Protein AF-0000000074503778 (afdb_homodimer)

Radius of gyration: 26.24 Å; Cα contacts (8 Å, |Δi|>4): 320; chains: 2; bounding box: 63×118×61 Å

Foldseek 3Di:
DDPDPDDPPPPVVPPVPPPPPWDKDKDWDWDDDPQNPDIKIKIFIDIPNRTAWMDILVVLAIDGPHPVCVVVRVVQRVDVVSSVVSNCCSPVPVVVVSVVVCCVCCVVPPPDVCVVVD/DDPPPDDPPPPVVPPVPPVPVWDKDKDWDWDDDPQNPDIKIKIFIDIPNRTAWMDILVVLAIDGPHPVCVVVRVVQRVDVVSSVVSNCCSPVPVVVVSVVVCCVCCVVPPPDVCVVVD

Secondary structure (DSSP, 8-state):
-----------TT----------EEEEEEEEEETTTTEEEEEEEEEETTEEEEEEETTTTEEEESSGGGHHHHHHHHT-HHHHHHHHHHIIIIIIHHHHHHHHHHHHHS-SGGGGGG-/-----------TT----------EEEEEEEEEETTTTEEEEEEEEEETTEEEEEEETTTTEEEESSGGGHHHHHHHHT-HHHHHHHHHHIIIIIIHHHHHHHHHHHHHS-GGGGGGG-

Solvent-accessible surface area (backbone atoms only — not comparable to full-atom values): 13375 Å² total; per-residue (Å²): 136,81,80,77,78,76,76,78,74,71,67,72,76,66,52,74,74,69,78,65,79,82,43,42,35,40,36,43,34,29,41,24,34,63,66,74,77,42,70,43,28,36,38,39,37,26,50,72,90,34,65,20,30,34,36,36,54,90,74,63,50,54,44,65,65,34,80,85,17,38,66,56,30,54,52,49,65,67,33,65,70,56,43,52,53,58,58,42,34,42,49,73,50,37,50,44,50,50,51,55,50,50,52,54,44,51,73,65,40,70,78,60,85,58,53,78,75,103,136,80,80,78,78,78,76,76,75,69,67,72,77,65,50,76,74,70,79,61,83,80,43,40,34,40,35,43,33,29,40,24,34,62,66,72,78,42,71,43,27,35,39,39,37,26,49,72,91,35,65,20,31,34,35,35,53,90,74,62,51,54,42,65,66,34,79,86,16,37,67,57,30,54,52,49,66,68,32,64,69,56,43,52,53,58,56,41,34,42,49,74,49,37,50,44,50,51,52,55,50,49,52,53,45,54,74,66,41,70,79,61,84,59,51,78,74,101

Organism: Anas platyrhynchos platyrhynchos (NCBI:txid8840)

InterPro domains:
  IPR000353 MHC class II, beta chain, N-terminal [PF00969] (29-101)
  IPR000353 MHC class II, beta chain, N-terminal [SM00921] (28-102)
  IPR011162 MHC classes I/II-like antigen recognition protein [SSF54452] (18-108)
  IPR014745 MHC class II, alpha/beta chain, N-terminal [G3DSA:3.10.320.10] (2-106)
  IPR050160 Major Histocompatibility Complex/Immunoglobulin [PTHR19944] (28-102)

pLDDT: mean 79.61, std 24.43, range [30.02, 98.81]

Sequence (236 aa):
AQPHSAKGERDPLTCPARTGFFQEMAVDECQYLNGTEQVRYLERRIYNRQQDVHFDSDVGHYVVDTDLGKPDADYWNSQPEIMEDMRARVDTFCRYNYKVYEDFILTRRGAWTRARDWAQPHSAKGERDPLTCPARTGFFQEMAVDECQYLNGTEQVRYLERRIYNRQQDVHFDSDVGHYVVDTDLGKPDADYWNSQPEIMEDMRARVDTFCRYNYKVYEDFILTRRGAWTRARDW

Nearest PDB structures (foldseek):
  7rdv-assembly1_B  TM=9.261E-01  e=9.213E-11  Mus musculus
  1muj-assembly1_B  TM=9.195E-01  e=6.336E-11  Mus musculus
  7sg2-assembly1_B  TM=9.262E-01  e=2.207E-10  Homo sapiens
  7sg1-assembly1_B  TM=9.241E-01  e=2.500E-10  Homo sapiens
  7sg1-assembly2_G  TM=9.216E-01  e=2.832E-10  Homo sapiens

Structure (mmCIF, N/CA/C/O backbone):
data_AF-0000000074503778-model_v1
#
loop_
_entity.id
_entity.type
_entity.pdbx_description
1 polymer 'MHC class II beta chain N-terminal domain-containing protein'
#
loop_
_atom_site.group_PDB
_atom_site.id
_atom_site.type_symbol
_atom_site.label_atom_id
_atom_site.label_alt_id
_atom_site.label_comp_id
_atom_site.label_asym_id
_atom_site.label_entity_id
_atom_site.label_seq_id
_atom_site.pdbx_PDB_ins_code
_atom_site.Cartn_x
_atom_site.Cartn_y
_atom_site.Cartn_z
_atom_site.occupancy
_atom_site.B_iso_or_equiv
_atom_site.auth_seq_id
_atom_site.auth_comp_id
_atom_site.auth_asym_id
_atom_site.auth_atom_id
_atom_site.pdbx_PDB_model_num
ATOM 1 N N . ALA A 1 1 ? 37.25 49.844 39.562 1 34.28 1 ALA A N 1
ATOM 2 C CA . ALA A 1 1 ? 36.281 48.75 39.688 1 34.28 1 ALA A CA 1
ATOM 3 C C . ALA A 1 1 ? 35.781 48.312 38.344 1 34.28 1 ALA A C 1
ATOM 5 O O . ALA A 1 1 ? 35.062 49.062 37.656 1 34.28 1 ALA A O 1
ATOM 6 N N . GLN A 1 2 ? 36.594 47.625 37.594 1 34.72 2 GLN A N 1
ATOM 7 C CA . GLN A 1 2 ? 36.5 47.188 36.188 1 34.72 2 GLN A CA 1
ATOM 8 C C . GLN A 1 2 ? 35.312 46.25 36 1 34.72 2 GLN A C 1
ATOM 10 O O . GLN A 1 2 ? 35.094 45.344 36.812 1 34.72 2 GLN A O 1
ATOM 15 N N . PRO A 1 3 ? 34.219 46.688 35.281 1 36.12 3 PRO A N 1
ATOM 16 C CA . PRO A 1 3 ? 32.969 45.938 35.094 1 36.12 3 PRO A CA 1
ATOM 17 C C . PRO A 1 3 ? 33.188 44.594 34.406 1 36.12 3 PRO A C 1
ATOM 19 O O . PRO A 1 3 ? 34.094 44.438 33.594 1 36.12 3 PRO A O 1
ATOM 22 N N . HIS A 1 4 ? 33.156 43.438 35.094 1 37.12 4 HIS A N 1
ATOM 23 C CA . HIS A 1 4 ? 33.188 42.062 34.594 1 37.12 4 HIS A CA 1
ATOM 24 C C . HIS A 1 4 ? 32.188 41.875 33.469 1 37.12 4 HIS A C 1
ATOM 26 O O . HIS A 1 4 ? 31.047 42.344 33.562 1 37.12 4 HIS A O 1
ATOM 32 N N . SER A 1 5 ? 32.75 41.875 32.219 1 35.03 5 SER A N 1
ATOM 33 C CA . SER A 1 5 ? 32.031 41.562 30.969 1 35.03 5 SER A CA 1
ATOM 34 C C . SER A 1 5 ? 31.031 40.438 31.172 1 35.03 5 SER A C 1
ATOM 36 O O . SER A 1 5 ? 31.281 39.531 31.953 1 35.03 5 SER A O 1
ATOM 38 N N . ALA A 1 6 ? 29.797 40.781 30.797 1 38.69 6 ALA A N 1
ATOM 39 C CA . ALA A 1 6 ? 28.547 40.031 30.688 1 38.69 6 ALA A CA 1
ATOM 40 C C . ALA A 1 6 ? 28.797 38.625 30.078 1 38.69 6 ALA A C 1
ATOM 42 O O . ALA A 1 6 ? 29.641 38.469 29.203 1 38.69 6 ALA A O 1
ATOM 43 N N . LYS A 1 7 ? 28.656 37.656 30.875 1 38 7 LYS A N 1
ATOM 44 C CA . LYS A 1 7 ? 28.547 36.219 30.531 1 38 7 LYS A CA 1
ATOM 45 C C . LYS A 1 7 ? 27.719 36.031 29.25 1 38 7 LYS A C 1
ATOM 47 O O . LYS A 1 7 ? 26.688 36.688 29.078 1 38 7 LYS A O 1
ATOM 52 N N . GLY A 1 8 ? 28.422 35.844 28.094 1 30.02 8 GLY A N 1
ATOM 53 C CA . GLY A 1 8 ? 27.828 35.438 26.828 1 30.02 8 GLY A CA 1
ATOM 54 C C . GLY A 1 8 ? 26.703 34.438 26.969 1 30.02 8 GLY A C 1
ATOM 55 O O . GLY A 1 8 ? 26.875 33.406 27.594 1 30.02 8 GLY A O 1
ATOM 56 N N . GLU A 1 9 ? 25.422 34.875 27.109 1 34.34 9 GLU A N 1
ATOM 57 C CA . GLU A 1 9 ? 24.219 34.062 27.031 1 34.34 9 GLU A CA 1
ATOM 58 C C . GLU A 1 9 ? 24.297 33.062 25.875 1 34.34 9 GLU A C 1
ATOM 60 O O . GLU A 1 9 ? 24.422 33.469 24.719 1 34.34 9 GLU A O 1
ATOM 65 N N . ARG A 1 10 ? 25.078 32.031 26.047 1 33.53 10 ARG A N 1
ATOM 66 C CA . ARG A 1 10 ? 24.922 30.953 25.062 1 33.53 10 ARG A CA 1
ATOM 67 C C . ARG A 1 10 ? 23.469 30.734 24.703 1 33.53 10 ARG A C 1
ATOM 69 O O . ARG A 1 10 ? 22.594 30.703 25.594 1 33.53 10 ARG A O 1
ATOM 76 N N . ASP A 1 11 ? 23.047 31.406 23.609 1 34.25 11 ASP A N 1
ATOM 77 C CA . ASP A 1 11 ? 21.734 31.094 23.062 1 34.25 11 ASP A CA 1
ATOM 78 C C . ASP A 1 11 ? 21.453 29.594 23.094 1 34.25 11 ASP A C 1
ATOM 80 O O . ASP A 1 11 ? 22.234 28.797 22.562 1 34.25 11 ASP A O 1
ATOM 84 N N . PRO A 1 12 ? 20.922 29.078 24.141 1 36.19 12 PRO A N 1
ATOM 85 C CA . PRO A 1 12 ? 20.594 27.656 24.266 1 36.19 12 PRO A CA 1
ATOM 86 C C . PRO A 1 12 ? 19.953 27.078 23.016 1 36.19 12 PRO A C 1
ATOM 88 O O . PRO A 1 12 ? 19.547 25.906 23 1 36.19 12 PRO A O 1
ATOM 91 N N . LEU A 1 13 ? 19.438 28 22.188 1 35.88 13 LEU A N 1
ATOM 92 C CA . LEU A 1 13 ? 18.656 27.391 21.141 1 35.88 13 LEU A CA 1
ATOM 93 C C . LEU A 1 13 ? 19.531 26.547 20.219 1 35.88 13 LEU A C 1
ATOM 95 O O . LEU A 1 13 ? 19.062 26.016 19.219 1 35.88 13 LEU A O 1
ATOM 99 N N . THR A 1 14 ? 20.797 26.828 20.188 1 35.72 14 THR A N 1
ATOM 100 C CA . THR A 1 14 ? 21.531 25.953 19.266 1 35.72 14 THR A CA 1
ATOM 101 C C . THR A 1 14 ? 21.469 24.5 19.734 1 35.72 14 THR A C 1
ATOM 103 O O . THR A 1 14 ? 22.25 24.094 20.609 1 35.72 14 THR A O 1
ATOM 106 N N . CYS A 1 15 ? 20.391 24.016 20.25 1 36.78 15 CYS A N 1
ATOM 107 C CA . CYS A 1 15 ? 20.531 22.578 20.484 1 36.78 15 CYS A CA 1
ATOM 108 C C . CYS A 1 15 ? 21.438 21.953 19.438 1 36.78 15 CYS A C 1
ATOM 110 O O . CYS A 1 15 ? 21.469 22.375 18.281 1 36.78 15 CYS A O 1
ATOM 112 N N . PRO A 1 16 ? 22.594 21.453 19.797 1 38.78 16 PRO A N 1
ATOM 113 C CA . PRO A 1 16 ? 23.281 20.719 18.734 1 38.78 16 PRO A CA 1
ATOM 114 C C . PRO A 1 16 ? 22.312 20.094 17.734 1 38.78 16 PRO A C 1
ATOM 116 O O . PRO A 1 16 ? 21.266 19.594 18.125 1 38.78 16 PRO A O 1
ATOM 119 N N . ALA A 1 17 ? 22.062 20.672 16.531 1 41.97 17 ALA A N 1
ATOM 120 C CA . ALA A 1 17 ? 21.312 19.984 15.469 1 41.97 17 ALA A CA 1
ATOM 121 C C . ALA A 1 17 ? 21.453 18.484 15.586 1 41.97 17 ALA A C 1
ATOM 123 O O . ALA A 1 17 ? 22.578 17.953 15.547 1 41.97 17 ALA A O 1
ATOM 124 N N . ARG A 1 18 ? 21.031 17.844 16.672 1 37.38 18 ARG A N 1
ATOM 125 C CA . ARG A 1 18 ? 21.094 16.391 16.594 1 37.38 18 ARG A CA 1
ATOM 126 C C . ARG A 1 18 ? 21.062 15.914 15.148 1 37.38 18 ARG A C 1
ATOM 128 O O . ARG A 1 18 ? 20.188 16.297 14.375 1 37.38 18 ARG A O 1
ATOM 135 N N . THR A 1 19 ? 22.047 15.852 14.438 1 47.03 19 THR A N 1
ATOM 136 C CA . THR A 1 19 ? 22.219 15.25 13.117 1 47.03 19 THR A CA 1
ATOM 137 C C . THR A 1 19 ? 21.266 14.062 12.945 1 47.03 19 THR A C 1
ATOM 139 O O . THR A 1 19 ? 21.594 13.117 12.211 1 47.03 19 THR A O 1
ATOM 142 N N . GLY A 1 20 ? 20.516 13.781 13.938 1 52.22 20 GLY A N 1
ATOM 143 C CA . GLY A 1 20 ? 19.703 12.57 13.883 1 52.22 20 GLY A CA 1
ATOM 144 C C . GLY A 1 20 ? 18.891 12.453 12.609 1 52.22 20 GLY A C 1
ATOM 145 O O . GLY A 1 20 ? 18.359 13.445 12.117 1 52.22 20 GLY A O 1
ATOM 146 N N . PHE A 1 21 ? 19.297 11.695 11.641 1 64.81 21 PHE A N 1
ATOM 147 C CA . PHE A 1 21 ? 18.719 11.453 10.328 1 64.81 21 PHE A CA 1
ATOM 148 C C . PHE A 1 21 ? 17.203 11.344 10.414 1 64.81 21 PHE A C 1
ATOM 150 O O . PHE A 1 21 ? 16.688 10.367 10.961 1 64.81 21 PHE A O 1
ATOM 157 N N . PHE A 1 22 ? 16.531 12.461 10.594 1 75.06 22 PHE A N 1
ATOM 158 C CA . PHE A 1 22 ? 15.078 12.5 10.547 1 75.06 22 PHE A CA 1
ATOM 159 C C . PHE A 1 22 ? 14.555 11.789 9.297 1 75.06 22 PHE A C 1
ATOM 161 O O . PHE A 1 22 ? 15.016 12.055 8.188 1 75.06 22 PHE A O 1
ATOM 168 N N . GLN A 1 23 ? 13.852 10.688 9.609 1 88.81 23 GLN A N 1
ATOM 169 C CA . GLN A 1 23 ? 13.273 9.938 8.5 1 88.81 23 GLN A CA 1
ATOM 170 C C . GLN A 1 23 ? 11.75 9.992 8.531 1 88.81 23 GLN A C 1
ATOM 172 O O . GLN A 1 23 ? 11.141 9.812 9.586 1 88.81 23 GLN A O 1
ATOM 177 N N . GLU A 1 24 ? 11.156 10.602 7.527 1 92 24 GLU A N 1
ATOM 178 C CA . GLU A 1 24 ? 9.711 10.531 7.332 1 92 24 GLU A CA 1
ATOM 179 C C . GLU A 1 24 ? 9.344 9.445 6.324 1 92 24 GLU A C 1
ATOM 181 O O . GLU A 1 24 ? 9.945 9.352 5.254 1 92 24 GLU A O 1
ATOM 186 N N . MET A 1 25 ? 8.438 8.609 6.742 1 94.75 25 MET A N 1
ATOM 187 C CA . MET A 1 25 ? 7.961 7.562 5.844 1 94.75 25 MET A CA 1
ATOM 188 C C . MET A 1 25 ? 6.441 7.598 5.73 1 94.75 25 MET A C 1
ATOM 190 O O . MET A 1 25 ? 5.746 7.766 6.734 1 94.75 25 MET A O 1
ATOM 194 N N . ALA A 1 26 ? 6 7.66 4.543 1 96.25 26 ALA A N 1
ATOM 195 C CA . ALA A 1 26 ? 4.586 7.441 4.262 1 96.25 26 ALA A CA 1
ATOM 196 C C . ALA A 1 26 ? 4.359 6.078 3.615 1 96.25 26 ALA A C 1
ATOM 198 O O . ALA A 1 26 ? 5.145 5.652 2.764 1 96.25 26 ALA A O 1
ATOM 199 N N . VAL A 1 27 ? 3.344 5.383 4.047 1 97.94 27 VAL A N 1
ATOM 200 C CA . VAL A 1 27 ? 3.021 4.066 3.51 1 97.94 27 VAL A CA 1
ATOM 201 C C . VAL A 1 27 ? 1.58 4.055 3.006 1 97.94 27 VAL A C 1
ATOM 203 O O . VAL A 1 27 ? 0.65 4.363 3.754 1 97.94 27 VAL A O 1
ATOM 206 N N . ASP A 1 28 ? 1.36 3.818 1.737 1 98.56 28 ASP A N 1
ATOM 207 C CA . ASP A 1 28 ? 0.042 3.531 1.179 1 98.56 28 ASP A CA 1
ATOM 208 C C . ASP A 1 28 ? -0.163 2.029 0.999 1 98.56 28 ASP A C 1
ATOM 210 O O . ASP A 1 28 ? 0.659 1.355 0.374 1 98.56 28 ASP A O 1
ATOM 214 N N . GLU A 1 29 ? -1.248 1.567 1.478 1 98.69 29 GLU A N 1
ATOM 215 C CA . GLU A 1 29 ? -1.493 0.128 1.488 1 98.69 29 GLU A CA 1
ATOM 216 C C . GLU A 1 29 ? -2.908 -0.193 1.017 1 98.69 29 GLU A C 1
ATOM 218 O O . GLU A 1 29 ? -3.873 0.436 1.457 1 98.69 29 GLU A O 1
ATOM 223 N N . CYS A 1 30 ? -3.031 -1.017 0.076 1 98.81 30 CYS A N 1
ATOM 224 C CA . CYS A 1 30 ? -4.293 -1.59 -0.378 1 98.81 30 CYS A CA 1
ATOM 225 C C . CYS A 1 30 ? -4.422 -3.043 0.065 1 98.81 30 CYS A C 1
ATOM 227 O O . CYS A 1 30 ? -3.529 -3.854 -0.187 1 98.81 30 CYS A O 1
ATOM 229 N N . GLN A 1 31 ? -5.473 -3.402 0.759 1 98.31 31 GLN A N 1
ATOM 230 C CA . GLN A 1 31 ? -5.797 -4.773 1.145 1 98.31 31 GLN A CA 1
ATOM 231 C C . GLN A 1 31 ? -6.977 -5.309 0.338 1 98.31 31 GLN A C 1
ATOM 233 O O . GLN A 1 31 ? -8.039 -4.684 0.292 1 98.31 31 GLN A O 1
ATOM 238 N N . TYR A 1 32 ? -6.766 -6.438 -0.297 1 97.31 32 TYR A N 1
ATOM 239 C CA . TYR A 1 32 ? -7.789 -7.094 -1.101 1 97.31 32 TYR A CA 1
ATOM 240 C C . TYR A 1 32 ? -8.156 -8.453 -0.516 1 97.31 32 TYR A C 1
ATOM 242 O O . TYR A 1 32 ? -7.32 -9.359 -0.467 1 97.31 32 TYR A O 1
ATOM 250 N N . LEU A 1 33 ? -9.359 -8.609 -0.139 1 95.56 33 LEU A N 1
ATOM 251 C CA . LEU A 1 33 ? -9.836 -9.883 0.406 1 95.56 33 LEU A CA 1
ATOM 252 C C . LEU A 1 33 ? -10.695 -10.617 -0.61 1 95.56 33 LEU A C 1
ATOM 254 O O . LEU A 1 33 ? -11.688 -10.07 -1.102 1 95.56 33 LEU A O 1
ATOM 258 N N . ASN A 1 34 ? -10.258 -11.938 -0.905 1 92.31 34 ASN A N 1
ATOM 259 C CA . ASN A 1 34 ? -10.984 -12.758 -1.867 1 92.31 34 ASN A CA 1
ATOM 260 C C . ASN A 1 34 ? -11.289 -11.992 -3.148 1 92.31 34 ASN A C 1
ATOM 262 O O . ASN A 1 34 ? -12.445 -11.883 -3.553 1 92.31 34 ASN A O 1
ATOM 266 N N . GLY A 1 35 ? -10.18 -11.555 -3.756 1 90.38 35 GLY A N 1
ATOM 267 C CA . GLY A 1 35 ? -10.336 -10.664 -4.895 1 90.38 35 GLY A CA 1
ATOM 268 C C . GLY A 1 35 ? -10.656 -9.242 -4.496 1 90.38 35 GLY A C 1
ATOM 269 O O . GLY A 1 35 ? -9.883 -8.594 -3.787 1 90.38 35 GLY A O 1
ATOM 270 N N . THR A 1 36 ? -11.82 -8.742 -4.887 1 94 36 THR A N 1
ATOM 271 C CA . THR A 1 36 ? -12.219 -7.387 -4.516 1 94 36 THR A CA 1
ATOM 272 C C . THR A 1 36 ? -13.523 -7.406 -3.721 1 94 36 THR A C 1
ATOM 274 O O . THR A 1 36 ? -14.258 -6.418 -3.699 1 94 36 THR A O 1
ATOM 277 N N . GLU A 1 37 ? -13.852 -8.594 -3.15 1 94.75 37 GLU A N 1
ATOM 278 C CA . GLU A 1 37 ? -15.031 -8.648 -2.297 1 94.75 37 GLU A CA 1
ATOM 279 C C . GLU A 1 37 ? -14.961 -7.617 -1.178 1 94.75 37 GLU A C 1
ATOM 281 O O . GLU A 1 37 ? -15.961 -6.969 -0.859 1 94.75 37 GLU A O 1
ATOM 286 N N . GLN A 1 38 ? -13.844 -7.535 -0.573 1 96.69 38 GLN A N 1
ATOM 287 C CA . GLN A 1 38 ? -13.547 -6.473 0.384 1 96.69 38 GLN A CA 1
ATOM 288 C C . GLN A 1 38 ? -12.211 -5.805 0.064 1 96.69 38 GLN A C 1
ATOM 290 O O . GLN A 1 38 ? -11.195 -6.48 -0.107 1 96.69 38 GLN A O 1
ATOM 295 N N . VAL A 1 39 ? -12.297 -4.52 -0.057 1 98.12 39 VAL A N 1
ATOM 296 C CA . VAL A 1 39 ? -11.094 -3.74 -0.338 1 98.12 39 VAL A CA 1
ATOM 297 C C . VAL A 1 39 ? -10.922 -2.646 0.714 1 98.12 39 VAL A C 1
ATOM 299 O O . VAL A 1 39 ? -11.898 -1.993 1.099 1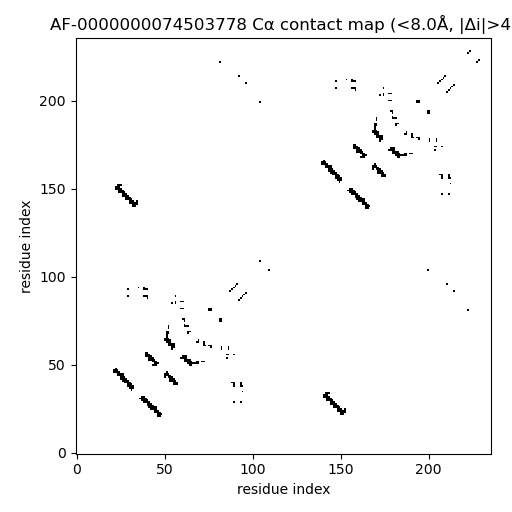 98.12 39 VAL A O 1
ATOM 302 N N . ARG A 1 40 ? -9.727 -2.492 1.212 1 98.69 40 ARG A N 1
ATOM 303 C CA . ARG A 1 40 ? -9.406 -1.482 2.215 1 98.69 40 ARG A CA 1
ATOM 304 C C . ARG A 1 40 ? -8.156 -0.698 1.819 1 98.69 40 ARG A C 1
ATOM 306 O O . ARG A 1 40 ? -7.191 -1.272 1.311 1 98.69 40 ARG A O 1
ATOM 313 N N . TYR A 1 41 ? -8.25 0.567 2.018 1 98.75 41 TYR A N 1
ATOM 314 C CA . TYR A 1 41 ? -7.102 1.446 1.812 1 98.75 41 TYR A CA 1
ATOM 315 C C . TYR A 1 41 ? -6.605 2.016 3.135 1 98.75 41 TYR A C 1
ATOM 317 O O . TYR A 1 41 ? -7.402 2.477 3.957 1 98.75 41 TYR A O 1
ATOM 325 N N . LEU A 1 42 ? -5.285 1.991 3.346 1 98.62 42 LEU A N 1
ATOM 326 C CA . LEU A 1 42 ? -4.633 2.578 4.512 1 98.62 42 LEU A CA 1
ATOM 327 C C . LEU A 1 42 ? -3.496 3.502 4.09 1 98.62 42 LEU A C 1
ATOM 329 O O . LEU A 1 42 ? -2.742 3.186 3.166 1 98.62 42 LEU A O 1
ATOM 333 N N . GLU A 1 43 ? -3.418 4.598 4.707 1 97.94 43 GLU A N 1
ATOM 334 C CA . GLU A 1 43 ? -2.246 5.465 4.629 1 97.94 43 GLU A CA 1
ATOM 335 C C . GLU A 1 43 ? -1.631 5.691 6.004 1 97.94 43 GLU A C 1
ATOM 337 O O . GLU A 1 43 ? -2.318 6.117 6.934 1 97.94 43 GLU A O 1
ATOM 342 N N . ARG A 1 44 ? -0.378 5.406 6.164 1 97.75 44 ARG A N 1
ATOM 343 C CA . ARG A 1 44 ? 0.32 5.535 7.438 1 97.75 44 ARG A CA 1
ATOM 344 C C . ARG A 1 44 ? 1.442 6.562 7.348 1 97.75 44 ARG A C 1
ATOM 346 O O . ARG A 1 44 ? 2.172 6.605 6.355 1 97.75 44 ARG A O 1
ATOM 353 N N . ARG A 1 45 ? 1.52 7.344 8.328 1 96.12 45 ARG A N 1
ATOM 354 C CA . ARG A 1 45 ? 2.619 8.297 8.469 1 96.12 45 ARG A CA 1
ATOM 355 C C . ARG A 1 45 ? 3.525 7.91 9.633 1 96.12 45 ARG A C 1
ATOM 357 O O . ARG A 1 45 ? 3.061 7.762 10.766 1 96.12 45 ARG A O 1
ATOM 364 N N . ILE A 1 46 ? 4.801 7.805 9.305 1 94.94 46 ILE A N 1
ATOM 365 C CA . ILE A 1 46 ? 5.801 7.336 10.258 1 94.94 46 ILE A CA 1
ATOM 366 C C . ILE A 1 46 ? 6.934 8.359 10.359 1 94.94 46 ILE A C 1
ATOM 368 O O . ILE A 1 46 ? 7.465 8.805 9.336 1 94.94 46 ILE A O 1
ATOM 372 N N . TYR A 1 47 ? 7.191 8.758 11.539 1 90.38 47 TYR A N 1
ATOM 373 C CA . TYR A 1 47 ? 8.281 9.672 11.844 1 90.38 47 TYR A CA 1
ATOM 374 C C . TYR A 1 47 ? 9.258 9.055 12.828 1 90.38 47 TYR A C 1
ATOM 376 O O . TYR A 1 47 ? 8.867 8.664 13.938 1 90.38 47 TYR A O 1
ATOM 384 N N . ASN A 1 48 ? 10.484 9.07 12.367 1 89.06 48 ASN A N 1
ATOM 385 C CA . ASN A 1 48 ? 11.539 8.461 13.172 1 89.06 48 ASN A CA 1
ATOM 386 C C . ASN A 1 48 ? 11.102 7.098 13.711 1 89.06 48 ASN A C 1
ATOM 388 O O . ASN A 1 48 ? 11.18 6.848 14.922 1 89.06 48 ASN A O 1
ATOM 392 N N . ARG A 1 49 ? 10.531 6.262 12.906 1 89.25 49 ARG A N 1
ATOM 393 C CA . ARG A 1 49 ? 10.203 4.852 13.094 1 89.25 49 ARG A CA 1
ATOM 394 C C . ARG A 1 49 ? 8.945 4.691 13.93 1 89.25 49 ARG A C 1
ATOM 396 O O . ARG A 1 49 ? 8.664 3.604 14.438 1 89.25 49 ARG A O 1
ATOM 403 N N . GLN A 1 50 ? 8.273 5.77 14.133 1 93.88 50 GLN A N 1
ATOM 404 C CA . GLN A 1 50 ? 7.023 5.715 14.875 1 93.88 50 GLN A CA 1
ATOM 405 C C . GLN A 1 50 ? 5.852 6.172 14.016 1 93.88 50 GLN A C 1
ATOM 407 O O . GLN A 1 50 ? 5.871 7.277 13.469 1 93.88 50 GLN A O 1
ATOM 412 N N . GLN A 1 51 ? 4.938 5.27 13.938 1 96.62 51 GLN A N 1
ATOM 413 C CA . GLN A 1 51 ? 3.699 5.703 13.297 1 96.62 51 GLN A CA 1
ATOM 414 C C . GLN A 1 51 ? 2.932 6.68 14.18 1 96.62 51 GLN A C 1
ATOM 416 O O . GLN A 1 51 ? 2.604 6.363 15.328 1 96.62 51 GLN A O 1
ATOM 421 N N . ASP A 1 52 ? 2.607 7.828 13.68 1 95.81 52 ASP A N 1
ATOM 422 C CA . ASP A 1 52 ? 1.992 8.828 14.539 1 95.81 52 ASP A CA 1
ATOM 423 C C . ASP A 1 52 ? 0.544 9.094 14.125 1 95.81 52 ASP A C 1
ATOM 425 O O . ASP A 1 52 ? -0.26 9.562 14.938 1 95.81 52 ASP A O 1
ATOM 429 N N . VAL A 1 53 ? 0.159 8.875 12.867 1 97.19 53 VAL A N 1
ATOM 430 C CA . VAL A 1 53 ? -1.189 9.078 12.352 1 97.19 53 VAL A CA 1
ATOM 431 C C . VAL A 1 53 ? -1.447 8.133 11.18 1 97.19 53 VAL A C 1
ATOM 433 O O . VAL A 1 53 ? -0.515 7.738 10.477 1 97.19 53 VAL A O 1
ATOM 436 N N . HIS A 1 54 ? -2.697 7.699 11.047 1 98.62 54 HIS A N 1
ATOM 437 C CA . HIS A 1 54 ? -3.021 6.918 9.859 1 98.62 54 HIS A CA 1
ATOM 438 C C . HIS A 1 54 ? -4.449 7.188 9.398 1 98.62 54 HIS A C 1
ATOM 440 O O . HIS A 1 54 ? -5.262 7.73 10.148 1 98.62 54 HIS A O 1
ATOM 446 N N . PHE A 1 55 ? -4.68 6.988 8.172 1 98.5 55 PHE A N 1
ATOM 447 C CA . PHE A 1 55 ? -6.012 6.973 7.574 1 98.5 55 PHE A CA 1
ATOM 448 C C . PHE A 1 55 ? -6.441 5.547 7.254 1 98.5 55 PHE A C 1
ATOM 450 O O . PHE A 1 55 ? -5.641 4.742 6.777 1 98.5 55 PHE A O 1
ATOM 457 N N . ASP A 1 56 ? -7.684 5.246 7.484 1 98.56 56 ASP A N 1
ATOM 458 C CA . ASP A 1 56 ? -8.328 3.969 7.215 1 98.56 56 ASP A CA 1
ATOM 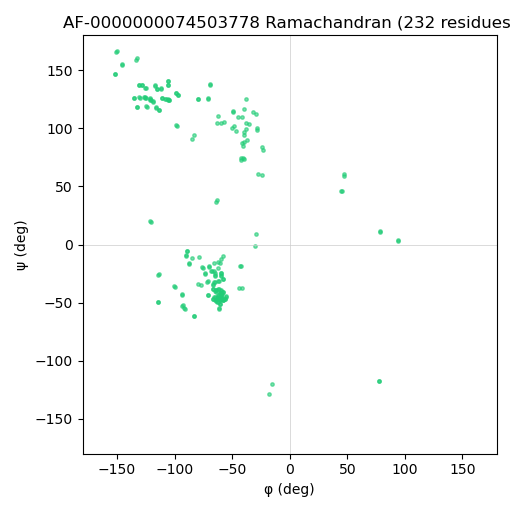459 C C . ASP A 1 56 ? -9.664 4.168 6.496 1 98.56 56 ASP A C 1
ATOM 461 O O . ASP A 1 56 ? -10.562 4.836 7.012 1 98.56 56 ASP A O 1
ATOM 465 N N . SER A 1 57 ? -9.727 3.607 5.285 1 98.56 57 SER A N 1
ATOM 466 C CA . SER A 1 57 ? -10.922 3.826 4.477 1 98.56 57 SER A CA 1
ATOM 467 C C . SER A 1 57 ? -12.164 3.303 5.184 1 98.56 57 SER A C 1
ATOM 469 O O . SER A 1 57 ? -13.273 3.775 4.922 1 98.56 57 SER A O 1
ATOM 471 N N . ASP A 1 58 ? -12.117 2.336 6.113 1 98 58 ASP A N 1
ATOM 472 C CA . ASP A 1 58 ? -13.258 1.828 6.867 1 98 58 ASP A CA 1
ATOM 473 C C . ASP A 1 58 ? -13.711 2.834 7.926 1 98 58 ASP A C 1
ATOM 475 O O . ASP A 1 58 ? -14.867 2.826 8.344 1 98 58 ASP A O 1
ATOM 479 N N . VAL A 1 59 ? -12.797 3.701 8.367 1 97.88 59 VAL A N 1
ATOM 480 C CA . VAL A 1 59 ? -13.102 4.703 9.375 1 97.88 59 VAL A CA 1
ATOM 481 C C . VAL A 1 59 ? -13.508 6.012 8.703 1 97.88 59 VAL A C 1
ATOM 483 O O . VAL A 1 59 ? -14.469 6.664 9.133 1 97.88 59 VAL A O 1
ATOM 486 N N . GLY A 1 60 ? -12.789 6.391 7.688 1 98.12 60 GLY A N 1
ATOM 487 C CA . GLY A 1 60 ? -13.188 7.516 6.855 1 98.12 60 GLY A CA 1
ATOM 488 C C . GLY A 1 60 ? -12.562 8.828 7.293 1 98.12 60 GLY A C 1
ATOM 489 O O . GLY A 1 60 ? -12.984 9.898 6.84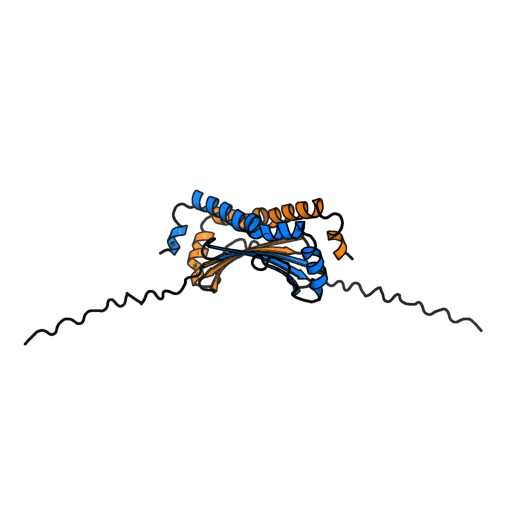4 1 98.12 60 GLY A O 1
ATOM 490 N N . HIS A 1 61 ? -11.656 8.773 8.336 1 98.38 61 HIS A N 1
ATOM 491 C CA . HIS A 1 61 ? -10.898 9.953 8.742 1 98.38 61 HIS A CA 1
ATOM 492 C C . HIS A 1 61 ? -9.547 9.562 9.328 1 98.38 61 HIS A C 1
ATOM 494 O O . HIS A 1 61 ? -9.273 8.383 9.547 1 98.38 61 HIS A O 1
ATOM 500 N N . TYR A 1 62 ? -8.664 10.57 9.453 1 98 62 TYR A N 1
ATOM 501 C CA . TYR A 1 62 ? -7.359 10.32 10.055 1 98 62 TYR A CA 1
ATOM 502 C C . TYR A 1 62 ? -7.5 10.031 11.547 1 98 62 TYR A C 1
ATOM 504 O O . TYR A 1 62 ? -8.258 10.703 12.25 1 98 62 TYR A O 1
ATOM 512 N N . VAL A 1 63 ? -6.777 9.055 12.055 1 98.5 63 VAL A N 1
ATOM 513 C CA . VAL A 1 63 ? -6.777 8.617 13.445 1 98.5 63 VAL A CA 1
ATOM 514 C C . VAL A 1 63 ? -5.406 8.883 14.07 1 98.5 63 VAL A C 1
ATOM 516 O O . VAL A 1 63 ? -4.375 8.578 13.469 1 98.5 63 VAL A O 1
ATOM 519 N N . VAL A 1 64 ? -5.43 9.438 15.234 1 98.25 64 VAL A N 1
ATOM 520 C CA . VAL A 1 64 ? -4.211 9.75 15.969 1 98.25 64 VAL A CA 1
ATOM 521 C C . VAL A 1 64 ? -3.678 8.492 16.656 1 98.25 64 VAL A C 1
ATOM 523 O O . VAL A 1 64 ? -4.375 7.867 17.453 1 98.25 64 VAL A O 1
ATOM 526 N N . ASP A 1 65 ? -2.443 8.234 16.344 1 98.25 65 ASP A N 1
ATOM 527 C CA . ASP A 1 65 ? -1.836 7.059 16.953 1 98.25 65 ASP A CA 1
ATOM 528 C C . ASP A 1 65 ? -0.964 7.453 18.156 1 98.25 65 ASP A C 1
ATOM 530 O O . ASP A 1 65 ? -0.766 6.656 19.062 1 98.25 65 ASP A O 1
ATOM 534 N N . THR A 1 66 ? -0.298 8.555 18.094 1 97.12 66 THR A N 1
ATOM 535 C CA . THR A 1 66 ? 0.447 9.18 19.172 1 97.12 66 THR A CA 1
ATOM 536 C C . THR A 1 66 ? 0.129 10.672 19.25 1 97.12 66 THR A C 1
ATOM 538 O O . THR A 1 66 ? -0.295 11.273 18.266 1 97.12 66 THR A O 1
ATOM 541 N N . ASP A 1 67 ? 0.392 11.188 20.375 1 95.19 67 ASP A N 1
ATOM 542 C CA . ASP A 1 67 ? 0.075 12.602 20.562 1 95.19 67 ASP A CA 1
ATOM 543 C C . ASP A 1 67 ? 0.811 13.477 19.562 1 95.19 67 ASP A C 1
ATOM 545 O O . ASP A 1 67 ? 0.315 14.531 19.172 1 95.19 67 ASP A O 1
ATOM 549 N N . LEU A 1 68 ? 1.935 12.969 19.109 1 92.44 68 LEU A N 1
ATOM 550 C CA . LEU A 1 68 ? 2.746 13.727 18.156 1 92.44 68 LEU A CA 1
ATOM 551 C C . LEU A 1 68 ? 2.014 13.914 16.844 1 92.44 68 LEU A C 1
ATOM 553 O O . LEU A 1 68 ? 2.252 14.883 16.125 1 92.44 68 LEU A O 1
ATOM 557 N N . GLY A 1 69 ? 1.115 12.984 16.547 1 94.12 69 GLY A N 1
ATOM 558 C CA . GLY A 1 69 ? 0.404 13.031 15.281 1 94.12 69 GLY A CA 1
ATOM 559 C C . GLY A 1 69 ? -0.875 13.844 15.344 1 94.12 69 GLY A C 1
ATOM 560 O O . GLY A 1 69 ? -1.52 14.078 14.32 1 94.12 69 GLY A O 1
ATOM 561 N N . LYS A 1 70 ? -1.297 14.328 16.453 1 96.31 70 LYS A N 1
ATOM 562 C CA . LYS A 1 70 ? -2.596 14.969 16.641 1 96.31 70 LYS A CA 1
ATOM 563 C C . LYS A 1 70 ? -2.727 16.219 15.797 1 96.31 70 LYS A C 1
ATOM 565 O O . LYS A 1 70 ? -3.734 16.422 15.117 1 96.31 70 LYS A O 1
ATOM 570 N N . PRO A 1 71 ? -1.741 17.125 15.766 1 93.56 71 PRO A N 1
ATOM 571 C CA . PRO A 1 71 ? -1.89 18.328 14.938 1 93.56 71 PRO A CA 1
ATOM 572 C C . PRO A 1 71 ? -2.117 18 13.461 1 93.56 71 PRO A C 1
ATOM 574 O O . PRO A 1 71 ? -2.934 18.656 12.797 1 93.56 71 PRO A O 1
ATOM 577 N N . ASP A 1 72 ? -1.371 17 12.992 1 91.19 72 ASP A N 1
ATOM 578 C CA . ASP A 1 72 ? -1.534 16.594 11.594 1 91.19 72 ASP A CA 1
ATOM 579 C C . ASP A 1 72 ? -2.93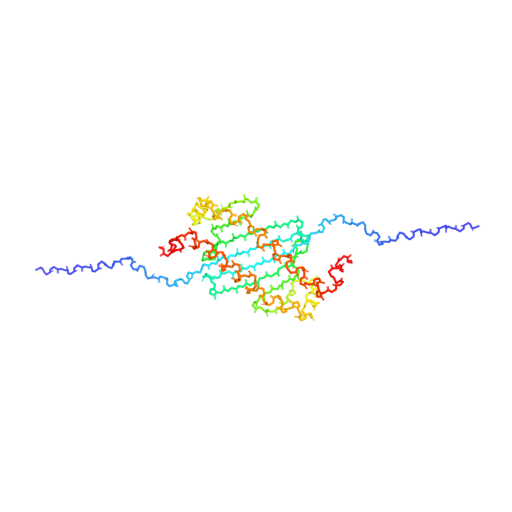6 16.047 11.336 1 91.19 72 ASP A C 1
ATOM 581 O O . ASP A 1 72 ? -3.594 16.438 10.375 1 91.19 72 ASP A O 1
ATOM 585 N N . ALA A 1 73 ? -3.357 15.188 12.156 1 96.5 73 ALA A N 1
ATOM 586 C CA . ALA A 1 73 ? -4.688 14.602 12.016 1 96.5 73 ALA A CA 1
ATOM 587 C C . ALA A 1 73 ? -5.77 15.672 12.031 1 96.5 73 ALA A C 1
ATOM 589 O O . ALA A 1 73 ? -6.668 15.68 11.188 1 96.5 73 ALA A O 1
ATOM 590 N N . ASP A 1 74 ? -5.668 16.578 13 1 95.44 74 ASP A N 1
ATOM 591 C CA . ASP A 1 74 ? -6.648 17.656 13.117 1 95.44 74 ASP A CA 1
ATOM 592 C C . ASP A 1 74 ? -6.676 18.516 11.852 1 95.44 74 ASP A C 1
ATOM 594 O O . ASP A 1 74 ? -7.746 18.844 11.344 1 95.44 74 ASP A O 1
ATOM 598 N N . TYR A 1 75 ? -5.531 18.844 11.383 1 91.5 75 TYR A N 1
ATOM 599 C CA . TYR A 1 75 ? -5.426 19.672 10.18 1 91.5 75 TYR A CA 1
ATOM 600 C C . TYR A 1 75 ? -6.055 18.969 8.984 1 91.5 75 TYR A C 1
ATOM 602 O O . TYR A 1 75 ? -6.93 19.531 8.32 1 91.5 75 TYR A O 1
ATOM 610 N N . TRP A 1 76 ? -5.605 17.703 8.672 1 93.25 76 TRP A N 1
ATOM 611 C CA . TRP A 1 76 ? -6.105 16.984 7.496 1 93.25 76 TRP A CA 1
ATOM 612 C C . TRP A 1 76 ? -7.609 16.75 7.609 1 93.25 76 TRP A C 1
ATOM 614 O O . TRP A 1 76 ? -8.344 16.891 6.633 1 93.25 76 TRP A O 1
ATOM 624 N N . ASN A 1 77 ? -8.102 16.453 8.797 1 96.31 77 ASN A N 1
ATOM 625 C CA . ASN A 1 77 ? -9.516 16.156 9 1 96.31 77 ASN A CA 1
ATOM 626 C C . ASN A 1 77 ? -10.375 17.406 8.836 1 96.31 77 ASN A C 1
ATOM 628 O O . ASN A 1 77 ? -11.586 17.312 8.625 1 96.31 77 ASN A O 1
ATOM 632 N N . SER A 1 78 ? -9.656 18.5 8.961 1 94.5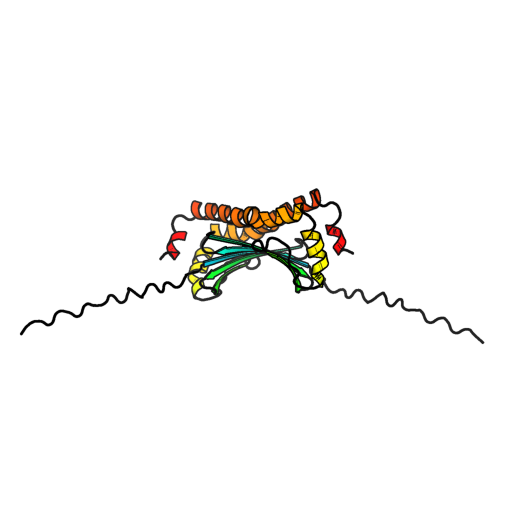6 78 SER A N 1
ATOM 633 C CA . SER A 1 78 ? -10.383 19.766 8.859 1 94.56 78 SER A CA 1
ATOM 634 C C . SER A 1 78 ? -10.438 20.25 7.414 1 94.56 78 SER A C 1
ATOM 636 O O . SER A 1 78 ? -11.078 21.25 7.117 1 94.56 78 SER A O 1
ATOM 638 N N . GLN A 1 79 ? -9.727 19.656 6.504 1 92.25 79 GLN A N 1
ATOM 639 C CA . GLN A 1 79 ? -9.688 20.031 5.094 1 92.25 79 GLN A CA 1
ATOM 640 C C . GLN A 1 79 ? -10.609 19.141 4.266 1 92.25 79 GLN A C 1
ATOM 642 O O . GLN A 1 79 ? -10.242 18.016 3.908 1 92.25 79 GLN A O 1
ATOM 647 N N . PRO A 1 80 ? -11.703 19.625 3.932 1 93.06 80 PRO A N 1
ATOM 648 C CA . PRO A 1 80 ? -12.703 18.781 3.262 1 93.06 80 PRO A CA 1
ATOM 649 C C . PRO A 1 80 ? -12.188 18.203 1.948 1 93.06 80 PRO A C 1
ATOM 651 O O . PRO A 1 80 ? -12.508 17.062 1.613 1 93.06 80 PRO A O 1
ATOM 654 N N . GLU A 1 81 ? -11.492 18.922 1.211 1 90.25 81 GLU A N 1
ATOM 655 C CA . GLU A 1 81 ? -11.008 18.438 -0.079 1 90.25 81 GLU A CA 1
ATOM 656 C C . GLU A 1 81 ? -10 17.312 0.098 1 90.25 81 GLU A C 1
ATOM 658 O O . GLU A 1 81 ? -9.984 16.359 -0.687 1 90.25 81 GLU A O 1
ATOM 663 N N . ILE A 1 82 ? -9.164 17.391 1.061 1 90.12 82 ILE A N 1
ATOM 664 C CA . ILE A 1 82 ? -8.211 16.328 1.36 1 90.12 82 ILE A CA 1
ATOM 665 C C . ILE A 1 82 ? -8.961 15.07 1.8 1 90.12 82 ILE A C 1
ATOM 667 O O . ILE A 1 82 ? -8.664 13.977 1.328 1 90.12 82 ILE A O 1
ATOM 671 N N . MET A 1 83 ? -9.906 15.242 2.643 1 95.06 83 MET A N 1
ATOM 672 C CA . MET A 1 83 ? -10.664 14.102 3.148 1 95.06 83 MET A CA 1
ATOM 673 C C . MET A 1 83 ? -11.438 13.422 2.023 1 95.06 83 MET A C 1
ATOM 675 O O . MET A 1 83 ? -11.523 12.195 1.977 1 95.06 83 MET A O 1
ATOM 679 N N . GLU A 1 84 ? -12 14.234 1.158 1 94.38 84 GLU A N 1
ATOM 680 C CA . GLU A 1 84 ? -12.695 13.656 0.014 1 94.38 84 GLU A CA 1
ATOM 681 C C . GLU A 1 84 ? -11.758 12.797 -0.83 1 94.38 84 GLU A C 1
ATOM 683 O O . GLU A 1 84 ? -12.109 11.688 -1.226 1 94.38 84 GLU A O 1
ATOM 688 N N . ASP A 1 85 ? -10.609 13.32 -1.123 1 93.56 85 ASP A N 1
ATOM 689 C CA . ASP A 1 85 ? -9.617 12.586 -1.904 1 93.56 85 ASP A CA 1
ATOM 690 C C . ASP A 1 85 ? -9.211 11.297 -1.2 1 93.56 85 ASP A C 1
ATOM 692 O O . ASP A 1 85 ? -9.172 10.234 -1.817 1 93.56 85 ASP A O 1
ATOM 696 N N . MET A 1 86 ? -8.898 11.391 0.09 1 95.56 86 MET A N 1
ATOM 697 C CA . MET A 1 86 ? -8.477 10.219 0.858 1 95.56 86 MET A CA 1
ATOM 698 C C . MET A 1 86 ? -9.57 9.156 0.88 1 95.56 86 MET A C 1
ATOM 700 O O . MET A 1 86 ? -9.289 7.969 0.731 1 95.56 86 MET A O 1
ATOM 704 N N . ARG A 1 87 ? -10.805 9.547 1.047 1 97.62 87 ARG A N 1
ATOM 705 C CA . ARG A 1 87 ? -11.93 8.617 1.084 1 97.62 87 ARG A CA 1
ATOM 706 C C . ARG A 1 87 ? -12.148 7.965 -0.279 1 97.62 87 ARG A C 1
ATOM 708 O O . ARG A 1 87 ? -12.641 6.84 -0.364 1 97.62 87 ARG A O 1
ATOM 715 N N . ALA A 1 88 ? -11.703 8.57 -1.34 1 97.06 88 ALA A N 1
ATOM 716 C CA . ALA A 1 88 ? -11.883 8.055 -2.697 1 97.06 88 ALA A CA 1
ATOM 717 C C . ALA A 1 88 ? -10.75 7.109 -3.078 1 97.06 88 ALA A C 1
ATOM 719 O O . ALA A 1 88 ? -10.852 6.371 -4.062 1 97.06 88 ALA A O 1
ATOM 720 N N . ARG A 1 89 ? -9.641 7.133 -2.346 1 97.25 89 ARG A N 1
ATOM 721 C CA . ARG A 1 89 ? -8.438 6.406 -2.729 1 97.25 89 ARG A CA 1
ATOM 722 C C . ARG A 1 89 ? -8.695 4.902 -2.785 1 97.25 89 ARG A C 1
ATOM 724 O O . ARG A 1 89 ? -8.094 4.195 -3.594 1 97.25 89 ARG A O 1
ATOM 731 N N . VAL A 1 90 ? -9.594 4.363 -1.969 1 98.25 90 VAL A N 1
ATOM 732 C CA . VAL A 1 90 ? -9.914 2.943 -2.021 1 98.25 90 VAL A CA 1
ATOM 733 C C . VAL A 1 90 ? -10.398 2.572 -3.42 1 98.25 90 VAL A C 1
ATOM 735 O O . VAL A 1 90 ? -10.133 1.471 -3.906 1 98.25 90 VAL A O 1
ATOM 738 N N . ASP A 1 91 ? -11 3.486 -4.117 1 97 91 ASP A N 1
ATOM 739 C CA . ASP A 1 91 ? -11.469 3.26 -5.48 1 97 91 ASP A CA 1
ATOM 740 C C . ASP A 1 91 ? -10.414 3.693 -6.5 1 97 91 ASP A C 1
ATOM 742 O O . ASP A 1 91 ? -9.984 2.893 -7.332 1 97 91 ASP A O 1
ATOM 746 N N . THR A 1 92 ? -9.938 4.918 -6.375 1 95.25 92 THR A N 1
ATOM 747 C CA . THR A 1 92 ? -9.117 5.535 -7.41 1 95.25 92 THR A CA 1
ATOM 748 C C . THR A 1 92 ? -7.703 4.969 -7.391 1 95.25 92 THR A C 1
ATOM 750 O O . THR A 1 92 ? -6.969 5.078 -8.375 1 95.25 92 THR A O 1
ATOM 753 N N . PHE A 1 93 ? -7.379 4.387 -6.25 1 96.25 93 PHE A N 1
ATOM 754 C CA . PHE A 1 93 ? -6.023 3.871 -6.094 1 96.25 93 PHE A CA 1
ATOM 755 C C . PHE A 1 93 ? -6.035 2.352 -5.977 1 96.25 93 PHE A C 1
ATOM 757 O O . PHE A 1 93 ? -5.379 1.658 -6.758 1 96.25 93 PHE A O 1
ATOM 764 N N . CYS A 1 94 ? -6.832 1.816 -5.152 1 98.06 94 CYS A N 1
ATOM 765 C CA . CYS A 1 94 ? -6.793 0.377 -4.918 1 98.06 94 CYS A CA 1
ATOM 766 C C . CYS A 1 94 ? -7.598 -0.367 -5.98 1 98.06 94 CYS A C 1
ATOM 768 O O . CYS A 1 94 ? -7.035 -1.127 -6.77 1 98.06 94 CYS A O 1
ATOM 770 N N . ARG A 1 95 ? -8.852 -0.117 -6.074 1 97.44 95 ARG A N 1
ATOM 771 C CA . ARG A 1 95 ? -9.703 -0.855 -7 1 97.44 95 ARG A CA 1
ATOM 772 C C . ARG A 1 95 ? -9.289 -0.61 -8.445 1 97.44 95 ARG A C 1
ATOM 774 O O . ARG A 1 95 ? -9.289 -1.533 -9.266 1 97.44 95 ARG A O 1
ATOM 781 N N . TYR A 1 96 ? -8.945 0.56 -8.703 1 94.44 96 TYR A N 1
ATOM 782 C CA . TYR A 1 96 ? -8.516 0.883 -10.055 1 94.44 96 TYR A CA 1
ATOM 783 C C . TYR A 1 96 ? -7.289 0.065 -10.445 1 94.44 96 TYR A C 1
ATOM 785 O O . TYR A 1 96 ? -7.27 -0.565 -11.508 1 94.44 96 TYR A O 1
ATOM 793 N N . ASN A 1 97 ? -6.277 0.072 -9.609 1 93.25 97 ASN A N 1
ATOM 794 C CA . ASN A 1 97 ? -5.047 -0.64 -9.93 1 93.25 97 ASN A CA 1
ATOM 795 C C . ASN A 1 97 ? -5.266 -2.15 -9.969 1 93.25 97 ASN A C 1
ATOM 797 O O . ASN A 1 97 ? -4.629 -2.854 -10.75 1 93.25 97 ASN A O 1
ATOM 801 N N . TYR A 1 98 ? -6.129 -2.635 -9.117 1 94.12 98 TYR A N 1
ATOM 802 C CA . TYR A 1 98 ? -6.473 -4.051 -9.18 1 94.12 98 TYR A CA 1
ATOM 803 C C . TYR A 1 98 ? -7.031 -4.414 -10.555 1 94.12 98 TYR A C 1
ATOM 805 O O . TYR A 1 98 ? -6.613 -5.402 -11.156 1 94.12 98 TYR A O 1
ATOM 813 N N . LYS A 1 99 ? -7.926 -3.645 -11.031 1 91.81 99 LYS A N 1
ATOM 814 C CA . LYS A 1 99 ? -8.578 -3.885 -12.312 1 91.81 99 LYS A CA 1
ATOM 815 C C . LYS A 1 99 ? -7.566 -3.836 -13.461 1 91.81 99 LYS A C 1
ATOM 817 O O . LYS A 1 99 ? -7.582 -4.691 -14.344 1 91.81 99 LYS A O 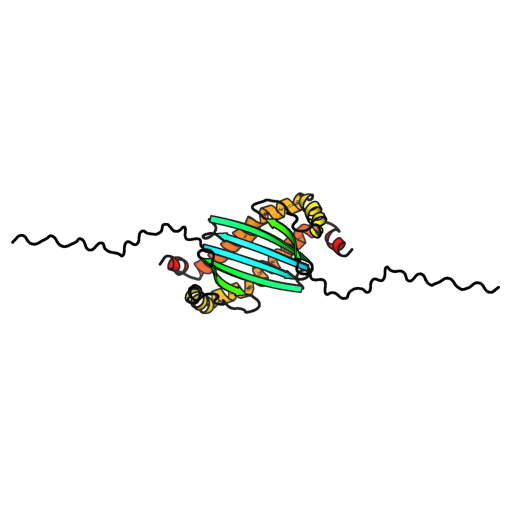1
ATOM 822 N N . VAL A 1 100 ? -6.723 -2.873 -13.453 1 88.62 100 VAL A N 1
ATOM 823 C CA . VAL A 1 100 ? -5.703 -2.734 -14.484 1 88.62 100 VAL A CA 1
ATOM 824 C C . VAL A 1 100 ? -4.801 -3.967 -14.492 1 88.62 100 VAL A C 1
ATOM 826 O O . VAL A 1 100 ? -4.492 -4.512 -15.555 1 88.62 100 VAL A O 1
ATOM 829 N N . TYR A 1 101 ? -4.43 -4.414 -13.367 1 86.38 101 TYR A N 1
ATOM 830 C CA . TYR A 1 101 ? -3.557 -5.578 -13.242 1 86.38 101 TYR A CA 1
ATOM 831 C C . TYR A 1 101 ? -4.262 -6.844 -13.719 1 86.38 101 TYR A C 1
ATOM 833 O O . TYR A 1 101 ? -3.67 -7.66 -14.422 1 86.38 101 TYR A O 1
ATOM 841 N N . GLU A 1 102 ? -5.477 -7.008 -13.273 1 86.19 102 GLU A N 1
ATOM 842 C CA . GLU A 1 102 ? -6.266 -8.164 -13.695 1 86.19 102 GLU A CA 1
ATOM 843 C C . GLU A 1 102 ? -6.387 -8.227 -15.211 1 86.19 102 GLU A C 1
ATOM 845 O O . GLU A 1 102 ? -6.238 -9.297 -15.812 1 86.19 102 GLU A O 1
ATOM 850 N N . ASP A 1 103 ? -6.684 -7.172 -15.812 1 84.81 103 ASP A N 1
ATOM 851 C CA . ASP A 1 103 ? -6.801 -7.105 -17.266 1 84.81 103 ASP A CA 1
ATOM 852 C C . ASP A 1 103 ? -5.484 -7.484 -17.938 1 84.81 103 ASP A C 1
ATOM 854 O O . ASP A 1 103 ? -5.477 -8.18 -18.953 1 84.81 103 ASP A O 1
ATOM 858 N N . PHE A 1 104 ? -4.438 -7.012 -17.406 1 81.5 104 PHE A N 1
ATOM 859 C CA . PHE A 1 104 ? -3.113 -7.297 -17.953 1 81.5 104 PHE A CA 1
ATOM 860 C C . PHE A 1 104 ? -2.809 -8.789 -17.875 1 81.5 104 PHE A C 1
ATOM 862 O O . PHE A 1 104 ? -2.365 -9.383 -18.859 1 81.5 104 PHE A O 1
ATOM 869 N N . ILE A 1 105 ? -3.004 -9.406 -16.734 1 79 105 ILE A N 1
ATOM 870 C CA . ILE A 1 105 ? -2.654 -10.805 -16.547 1 79 105 ILE A CA 1
ATOM 871 C C . ILE A 1 105 ? -3.617 -11.695 -17.328 1 79 105 ILE A C 1
ATOM 873 O O . ILE A 1 105 ? -3.221 -12.734 -17.859 1 79 105 ILE A O 1
ATOM 877 N N . LEU A 1 106 ? -4.953 -11.375 -17.266 1 74.88 106 LEU A N 1
ATOM 878 C CA . LEU A 1 106 ? -5.949 -12.18 -17.969 1 74.88 106 LEU A CA 1
ATOM 879 C C . LEU A 1 106 ? -5.707 -12.141 -19.484 1 74.88 106 LEU A C 1
ATOM 881 O O . LEU A 1 106 ? -5.922 -13.133 -20.172 1 74.88 106 LEU A O 1
ATOM 885 N N . THR A 1 107 ? -5.445 -10.945 -19.938 1 68.69 107 THR A N 1
ATOM 886 C CA . THR A 1 107 ? -5.203 -10.828 -21.359 1 68.69 107 THR A CA 1
ATOM 887 C C . THR A 1 107 ? -3.941 -11.586 -21.766 1 68.69 107 THR A C 1
ATOM 889 O O . THR A 1 107 ? -3.816 -12.039 -22.906 1 68.69 107 THR A O 1
ATOM 892 N N . ARG A 1 108 ? -3.053 -11.602 -20.875 1 65.44 108 ARG A N 1
ATOM 893 C CA . ARG A 1 108 ? -1.8 -12.273 -21.203 1 65.44 108 ARG A CA 1
ATOM 894 C C . ARG A 1 108 ? -1.833 -13.734 -20.781 1 65.44 108 ARG A C 1
ATOM 896 O O . ARG A 1 108 ? -1.188 -14.578 -21.406 1 65.44 108 ARG A O 1
ATOM 903 N N . ARG A 1 109 ? -2.154 -13.844 -19.391 1 58.34 109 ARG A N 1
ATOM 904 C CA . ARG A 1 109 ? -2.186 -15.227 -18.953 1 58.34 109 ARG A CA 1
ATOM 905 C C . ARG A 1 109 ? -3.541 -15.867 -19.234 1 58.34 109 ARG A C 1
ATOM 907 O O . ARG A 1 109 ? -4.578 -15.211 -19.109 1 58.34 109 ARG A O 1
ATOM 914 N N . GLY A 1 110 ? -3.75 -16.453 -20.312 1 45.84 110 GLY A N 1
ATOM 915 C CA . GLY A 1 110 ? -4.879 -17.375 -20.391 1 45.84 110 GLY A CA 1
ATOM 916 C C . GLY A 1 110 ? -5.414 -17.766 -19.016 1 45.84 110 GLY A C 1
ATOM 917 O O . GLY A 1 110 ? -4.996 -17.219 -18 1 45.84 110 GLY A O 1
ATOM 918 N N . ALA A 1 111 ? -5.434 -19.203 -18.547 1 43.47 111 ALA A N 1
ATOM 919 C CA . ALA A 1 111 ? -6.129 -20.188 -17.719 1 43.47 111 ALA A CA 1
ATOM 920 C C . ALA A 1 111 ? -5.652 -20.125 -16.281 1 43.47 111 ALA A C 1
ATOM 922 O O . ALA A 1 111 ? -6.133 -20.875 -15.43 1 43.47 111 ALA A O 1
ATOM 923 N N . TRP A 1 112 ? -4.508 -19.406 -15.867 1 44.19 112 TRP A N 1
ATOM 924 C CA . TRP A 1 112 ? -4.004 -19.938 -14.609 1 44.19 112 TRP A CA 1
ATOM 925 C C . TRP A 1 112 ? -4.82 -19.422 -13.43 1 44.19 112 TRP A C 1
ATOM 927 O O . TRP A 1 112 ? -4.602 -19.844 -12.289 1 44.19 112 TRP A O 1
ATOM 937 N N . THR A 1 113 ? -5.359 -18.25 -13.359 1 46.56 113 THR A N 1
ATOM 938 C CA . THR A 1 113 ? -5.988 -17.797 -12.125 1 46.56 113 THR A CA 1
ATOM 939 C C . THR A 1 113 ? -6.809 -18.922 -11.492 1 46.56 113 THR A C 1
ATOM 941 O O . THR A 1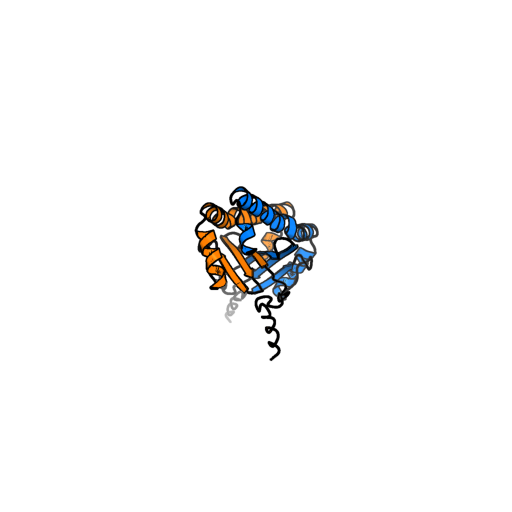 113 ? -7.312 -18.781 -10.375 1 46.56 113 THR A O 1
ATOM 944 N N . ARG A 1 114 ? -7.48 -19.734 -12.312 1 39.34 114 ARG A N 1
ATOM 945 C CA . ARG A 1 114 ? -8.414 -20.734 -11.812 1 39.34 114 ARG A CA 1
ATOM 946 C C . ARG A 1 114 ? -7.68 -21.812 -11.016 1 39.34 114 ARG A C 1
ATOM 948 O O . ARG A 1 114 ? -8.305 -22.734 -10.492 1 39.34 114 ARG A O 1
ATOM 955 N N . ALA A 1 115 ? -6.414 -21.891 -11.156 1 42.12 115 ALA A N 1
ATOM 956 C CA . ALA A 1 115 ? -5.863 -23.156 -10.68 1 42.12 115 ALA A CA 1
ATOM 957 C C . ALA A 1 115 ? -5.895 -23.234 -9.156 1 42.12 115 ALA A C 1
ATOM 959 O O . ALA A 1 115 ? -5.621 -24.297 -8.578 1 42.12 115 ALA A O 1
ATOM 960 N N . ARG A 1 116 ? -5.75 -22.094 -8.445 1 39.5 116 ARG A N 1
ATOM 961 C CA . ARG A 1 116 ? -5.91 -22.406 -7.027 1 39.5 116 ARG A CA 1
ATOM 962 C C . ARG A 1 116 ? -7.305 -22.953 -6.734 1 39.5 116 ARG A C 1
ATOM 964 O O . ARG A 1 116 ? -7.617 -23.297 -5.594 1 39.5 116 ARG A O 1
ATOM 971 N N . ASP A 1 117 ? -8.188 -22.781 -7.664 1 37.34 117 ASP A N 1
ATOM 972 C CA . ASP A 1 117 ? -9.406 -23.531 -7.422 1 37.34 117 ASP A CA 1
ATOM 973 C C . ASP A 1 117 ? -9.117 -25.031 -7.336 1 37.34 117 ASP A C 1
ATOM 975 O O . ASP A 1 117 ? -10.031 -25.844 -7.191 1 37.34 117 ASP A O 1
ATOM 979 N N . TRP A 1 118 ? -7.895 -25.438 -7.746 1 33.28 118 TRP A N 1
ATOM 980 C CA . TRP A 1 118 ? -7.832 -26.891 -7.672 1 33.28 118 TRP A CA 1
ATOM 981 C C . TRP A 1 118 ? -7.633 -27.359 -6.23 1 33.28 118 TRP A C 1
ATOM 983 O O . TRP A 1 118 ? -7.008 -26.656 -5.43 1 33.28 118 TRP A O 1
ATOM 993 N N . ALA B 1 1 ? -26.125 -69.688 7.309 1 34.12 1 ALA B N 1
ATOM 994 C CA . ALA B 1 1 ? -25.016 -68.812 7.684 1 34.12 1 ALA B CA 1
ATOM 995 C C . ALA B 1 1 ? -25.047 -67.5 6.898 1 34.12 1 ALA B C 1
ATOM 997 O O . ALA B 1 1 ? -24.891 -67.5 5.676 1 34.12 1 ALA B O 1
ATOM 998 N N . GLN B 1 2 ? -25.906 -66.625 7.312 1 34.59 2 GLN B N 1
ATOM 999 C CA . GLN B 1 2 ? -26.344 -65.375 6.715 1 34.59 2 GLN B CA 1
ATOM 1000 C C . GLN B 1 2 ? -25.188 -64.375 6.609 1 34.59 2 GLN B C 1
ATOM 1002 O O . GLN B 1 2 ? -24.438 -64.188 7.57 1 34.59 2 GLN B O 1
ATOM 1007 N N . PRO B 1 3 ? -24.594 -64.125 5.387 1 37.25 3 PRO B N 1
ATOM 1008 C CA . PRO B 1 3 ? -23.422 -63.281 5.188 1 37.25 3 PRO B CA 1
ATOM 1009 C C . PRO B 1 3 ? -23.625 -61.875 5.711 1 37.25 3 PRO B C 1
ATOM 1011 O O . PRO B 1 3 ? -24.75 -61.375 5.703 1 37.25 3 PRO B O 1
ATOM 1014 N N . HIS B 1 4 ? -23.047 -61.438 6.848 1 37.5 4 HIS B N 1
ATOM 1015 C CA . HIS B 1 4 ? -22.984 -60.125 7.445 1 37.5 4 HIS B CA 1
ATOM 1016 C C . HIS B 1 4 ? -22.641 -59.062 6.402 1 37.5 4 HIS B C 1
ATOM 1018 O O . HIS B 1 4 ? -21.828 -59.312 5.508 1 37.5 4 HIS B O 1
ATOM 1024 N N . SER B 1 5 ? -23.672 -58.219 6.102 1 35.59 5 SER B N 1
ATOM 1025 C CA . SER B 1 5 ? -23.656 -57.031 5.266 1 35.59 5 SER B CA 1
ATOM 1026 C C . SER B 1 5 ? -22.375 -56.219 5.488 1 35.59 5 SER B C 1
ATOM 1028 O O . SER B 1 5 ? -21.906 -56.125 6.621 1 35.59 5 SER B O 1
ATOM 1030 N N . ALA B 1 6 ? -21.609 -56.156 4.375 1 38.94 6 ALA B N 1
ATOM 1031 C CA . ALA B 1 6 ? -20.406 -55.344 4.141 1 38.94 6 ALA B CA 1
ATOM 1032 C C . ALA B 1 6 ? -20.531 -53.969 4.77 1 38.94 6 ALA B C 1
ATOM 1034 O O . ALA B 1 6 ? -21.609 -53.344 4.719 1 38.94 6 ALA B O 1
ATOM 1035 N N . LYS B 1 7 ? -19.875 -53.75 5.859 1 38.53 7 LYS B N 1
ATOM 1036 C CA . LYS B 1 7 ? -19.594 -52.469 6.492 1 38.53 7 LYS B CA 1
ATOM 1037 C C . LYS B 1 7 ? -19.359 -51.375 5.449 1 38.53 7 LYS B C 1
ATOM 1039 O O . LYS B 1 7 ? -18.719 -51.625 4.43 1 38.53 7 LYS B O 1
ATOM 1044 N N . GLY B 1 8 ? -20.391 -50.5 5.262 1 30.42 8 GLY B N 1
ATOM 1045 C CA . GLY B 1 8 ? -20.359 -49.281 4.461 1 30.42 8 GLY B CA 1
ATOM 1046 C C . GLY B 1 8 ? -19.047 -48.5 4.617 1 30.42 8 GLY B C 1
ATOM 1047 O O . GLY B 1 8 ? -18.672 -48.156 5.73 1 30.42 8 GLY B O 1
ATOM 1048 N N . GLU B 1 9 ? -17.984 -48.844 3.844 1 35.53 9 GLU B N 1
ATOM 1049 C CA . GLU B 1 9 ? -16.766 -48.062 3.752 1 35.53 9 GLU B CA 1
ATOM 1050 C C . GLU B 1 9 ? -17.094 -46.562 3.654 1 35.53 9 GLU B C 1
ATOM 1052 O O . GLU B 1 9 ? -17.734 -46.125 2.691 1 35.53 9 GLU B O 1
ATOM 1057 N N . ARG B 1 10 ? -17.516 -46.031 4.781 1 34.06 10 ARG B N 1
ATOM 1058 C CA . ARG B 1 10 ? -17.547 -44.562 4.746 1 34.06 10 ARG B CA 1
ATOM 1059 C C . ARG B 1 10 ? -16.328 -44 4.012 1 34.06 10 ARG B C 1
ATOM 1061 O O . ARG B 1 10 ? -15.211 -44.5 4.215 1 34.06 10 ARG B O 1
ATOM 1068 N N . ASP B 1 11 ? -16.547 -43.688 2.713 1 35.03 11 ASP B N 1
ATOM 1069 C CA . ASP B 1 11 ? -15.508 -42.969 1.986 1 35.03 11 ASP B CA 1
ATOM 1070 C C . ASP B 1 11 ? -14.898 -41.875 2.854 1 35.03 11 ASP B C 1
ATOM 1072 O O . ASP B 1 11 ? -15.617 -41 3.357 1 35.03 11 ASP B O 1
ATOM 1076 N N . PRO B 1 12 ? -13.906 -42.156 3.631 1 37.41 12 PRO B N 1
ATOM 1077 C CA . PRO B 1 12 ? -13.258 -41.156 4.492 1 37.41 12 PRO B CA 1
ATOM 1078 C C . PRO B 1 12 ? -13.031 -39.812 3.793 1 37.41 12 PRO B C 1
ATOM 1080 O O . PRO B 1 12 ? -12.461 -38.906 4.383 1 37.41 12 PRO B O 1
ATOM 1083 N N . LEU B 1 13 ? -13.094 -39.938 2.447 1 36.22 13 LEU B N 1
ATOM 1084 C CA . LEU B 1 13 ? -12.68 -38.688 1.823 1 36.22 13 LEU B CA 1
ATOM 1085 C C . LEU B 1 13 ? -13.648 -37.562 2.152 1 36.22 13 LEU B C 1
ATOM 1087 O O . LEU B 1 13 ? -13.508 -36.438 1.651 1 36.22 13 LEU B O 1
ATOM 1091 N N . THR B 1 14 ? -14.875 -37.906 2.457 1 36.25 14 THR B N 1
ATOM 1092 C CA . THR B 1 14 ? -15.711 -36.75 2.73 1 36.25 14 THR B CA 1
ATOM 1093 C C . THR B 1 14 ? -15.219 -36 3.971 1 36.25 14 THR B C 1
ATOM 1095 O O . THR B 1 14 ? -15.531 -36.406 5.098 1 36.25 14 THR B O 1
ATOM 1098 N N . CYS B 1 15 ? -13.953 -35.906 4.211 1 36.91 15 CYS B N 1
ATOM 1099 C CA . CYS B 1 15 ? -13.727 -35 5.348 1 36.91 15 CYS B CA 1
ATOM 1100 C C . CYS B 1 15 ? -14.812 -33.938 5.438 1 36.91 15 CYS B C 1
ATOM 1102 O O . CYS B 1 15 ? -15.344 -33.5 4.418 1 36.91 15 CYS B O 1
ATOM 1104 N N . PRO B 1 16 ? -15.648 -33.969 6.453 1 39.47 16 PRO B N 1
ATOM 1105 C CA . PRO B 1 16 ? -16.531 -32.781 6.484 1 39.47 16 PRO B CA 1
ATOM 1106 C C . PRO B 1 16 ? -15.883 -31.562 5.859 1 39.47 16 PRO B C 1
ATOM 1108 O O . PRO B 1 16 ? -14.688 -31.312 6.051 1 39.47 16 PRO B O 1
ATOM 1111 N N . ALA B 1 17 ? -16.141 -31.172 4.578 1 42.06 17 ALA B N 1
ATOM 1112 C CA . ALA B 1 17 ? -15.719 -29.875 4.039 1 42.06 17 ALA B CA 1
ATOM 1113 C C . ALA B 1 17 ? -15.539 -28.859 5.148 1 42.06 17 ALA B C 1
ATOM 1115 O O . ALA B 1 17 ? -16.484 -28.547 5.883 1 42.06 17 ALA B O 1
ATOM 1116 N N . ARG B 1 18 ? -14.672 -29.062 6.133 1 37.47 18 ARG B N 1
ATOM 1117 C CA . ARG B 1 18 ? -14.484 -27.938 7.043 1 37.47 18 ARG B CA 1
ATOM 1118 C C . ARG B 1 18 ? -14.875 -26.625 6.371 1 37.47 18 ARG B C 1
ATOM 1120 O O . ARG B 1 18 ? -14.398 -26.312 5.277 1 37.47 18 ARG B O 1
ATOM 1127 N N . THR B 1 19 ? -16.016 -26.203 6.262 1 47.69 19 THR B N 1
ATOM 1128 C CA . THR B 1 19 ? -16.516 -24.906 5.812 1 47.69 19 THR B CA 1
ATOM 1129 C C . THR B 1 19 ? -15.5 -23.812 6.125 1 47.69 19 THR B C 1
ATOM 1131 O O . THR B 1 19 ? -15.602 -23.141 7.156 1 47.69 19 THR B O 1
ATOM 1134 N N . GLY B 1 20 ? -14.344 -24.172 6.547 1 52.19 20 GLY B N 1
ATOM 1135 C CA . GLY B 1 20 ? -13.375 -23.172 6.992 1 52.19 20 GLY B CA 1
ATOM 1136 C C . GLY B 1 20 ? -13.234 -22 6.043 1 52.19 20 GLY B C 1
ATOM 1137 O O . GLY B 1 20 ? -13.234 -22.188 4.824 1 52.19 20 GLY B O 1
ATOM 1138 N N . PHE B 1 21 ? -13.883 -20.906 6.289 1 64.81 21 PHE B N 1
ATOM 1139 C CA . PHE B 1 21 ? -13.914 -19.672 5.512 1 64.81 21 PHE B CA 1
ATOM 1140 C C . PHE B 1 21 ? -12.531 -19.328 4.965 1 64.81 21 PHE B C 1
ATOM 1142 O O . PHE B 1 21 ? -11.633 -18.969 5.723 1 64.81 21 PHE B O 1
ATOM 1149 N N . PHE B 1 22 ? -12.078 -20.062 3.951 1 74.62 22 PHE B N 1
ATOM 1150 C CA . PHE B 1 22 ? -10.836 -19.75 3.246 1 74.62 22 PHE B CA 1
ATOM 1151 C C . PHE B 1 22 ? -10.797 -18.281 2.842 1 74.62 22 PHE B C 1
ATOM 1153 O O . PHE B 1 22 ? -11.758 -17.766 2.256 1 74.62 22 PHE B O 1
ATOM 1160 N N . GLN B 1 23 ? -9.828 -17.625 3.486 1 88.62 23 GLN B N 1
ATOM 1161 C CA . GLN B 1 23 ? -9.672 -16.203 3.158 1 88.62 23 GLN B CA 1
ATOM 1162 C C . GLN B 1 23 ? -8.344 -15.945 2.455 1 88.62 23 GLN B C 1
ATOM 1164 O O . GLN B 1 23 ? -7.305 -16.453 2.879 1 88.62 23 GLN B O 1
ATOM 1169 N N . GLU B 1 24 ? -8.406 -15.508 1.216 1 91.81 24 GLU B N 1
ATOM 1170 C CA . GLU B 1 24 ? -7.227 -15.023 0.513 1 91.81 24 GLU B CA 1
ATOM 1171 C C . GLU B 1 24 ? -7.133 -13.5 0.58 1 91.81 24 GLU B C 1
ATOM 1173 O O . GLU B 1 24 ? -8.117 -12.797 0.332 1 91.81 24 GLU B O 1
ATOM 1178 N N . MET B 1 25 ? -5.992 -13.039 0.985 1 94.69 25 MET B N 1
ATOM 1179 C CA . MET B 1 25 ? -5.766 -11.602 1.031 1 94.69 25 MET B CA 1
ATOM 1180 C C . MET B 1 25 ? -4.5 -11.227 0.263 1 94.69 25 MET B C 1
ATOM 1182 O O . MET B 1 25 ? -3.48 -11.906 0.365 1 94.69 25 MET B O 1
ATOM 1186 N N . ALA B 1 26 ? -4.664 -10.336 -0.618 1 96.25 26 ALA B N 1
ATOM 1187 C CA . ALA B 1 26 ? -3.514 -9.695 -1.252 1 96.25 26 ALA B CA 1
ATOM 1188 C C . ALA B 1 26 ? -3.326 -8.273 -0.739 1 96.25 26 ALA B C 1
ATOM 1190 O O . ALA B 1 26 ? -4.301 -7.539 -0.554 1 96.25 26 ALA B O 1
ATOM 1191 N N . VAL B 1 27 ? -2.102 -7.902 -0.471 1 97.88 27 VAL B N 1
ATOM 1192 C CA . VAL B 1 27 ? -1.79 -6.566 0.026 1 97.88 27 VAL B CA 1
ATOM 1193 C C . VAL B 1 27 ? -0.762 -5.902 -0.888 1 97.88 27 VAL B C 1
ATOM 1195 O O . VAL B 1 27 ? 0.317 -6.453 -1.122 1 97.88 27 VAL B O 1
ATOM 1198 N N . ASP B 1 28 ? -1.087 -4.801 -1.501 1 98.56 28 ASP B N 1
ATOM 1199 C CA . ASP B 1 28 ? -0.135 -3.938 -2.193 1 98.56 28 ASP B CA 1
ATOM 1200 C C . ASP B 1 28 ? 0.274 -2.754 -1.318 1 98.56 28 ASP B C 1
ATOM 1202 O O . ASP B 1 28 ? -0.582 -2.025 -0.811 1 98.56 28 ASP B O 1
ATOM 1206 N N . GLU B 1 29 ? 1.53 -2.553 -1.227 1 98.69 29 GLU B N 1
ATOM 1207 C CA . GLU B 1 29 ? 2.045 -1.54 -0.312 1 98.69 29 GLU B CA 1
ATOM 1208 C C . GLU B 1 29 ? 3.133 -0.698 -0.975 1 98.69 29 GLU B C 1
ATOM 1210 O O . GLU B 1 29 ? 4.039 -1.236 -1.613 1 98.69 29 GLU B O 1
ATOM 1215 N N . CYS B 1 30 ? 2.975 0.546 -0.956 1 98.81 30 CYS B N 1
ATOM 1216 C CA . CYS B 1 30 ? 3.986 1.515 -1.364 1 98.81 30 CYS B CA 1
ATOM 1217 C C . CYS B 1 30 ? 4.598 2.207 -0.152 1 98.81 30 CYS B C 1
ATOM 1219 O O . CYS B 1 30 ? 3.877 2.752 0.687 1 98.81 30 CYS B O 1
ATOM 1221 N N . GLN B 1 31 ? 5.902 2.186 0.007 1 98.38 31 GLN B N 1
ATOM 1222 C CA . GLN B 1 31 ? 6.641 2.902 1.044 1 98.38 31 GLN B CA 1
ATOM 1223 C C . GLN B 1 31 ? 7.414 4.078 0.456 1 98.38 31 GLN B C 1
ATOM 1225 O O . GLN B 1 31 ? 8.195 3.904 -0.486 1 98.38 31 GLN B O 1
ATOM 1230 N N . TYR B 1 32 ? 7.184 5.242 0.999 1 97.31 32 TYR B N 1
ATOM 1231 C CA . TYR B 1 32 ? 7.848 6.469 0.565 1 97.31 32 TYR B CA 1
ATOM 1232 C C . TYR B 1 32 ? 8.711 7.043 1.681 1 97.31 32 TYR B C 1
ATOM 1234 O O . TYR B 1 32 ? 8.195 7.461 2.721 1 97.31 32 TYR B O 1
ATOM 1242 N N . LEU B 1 33 ? 9.945 7.121 1.466 1 95.69 33 LEU B N 1
ATOM 1243 C CA . LEU B 1 33 ? 10.867 7.684 2.447 1 95.69 33 LEU B CA 1
ATOM 1244 C C . LEU B 1 33 ? 11.312 9.086 2.029 1 95.69 33 LEU B C 1
ATOM 1246 O O . LEU B 1 33 ? 11.844 9.266 0.933 1 95.69 33 LEU B O 1
ATOM 1250 N N . ASN B 1 34 ? 11.078 10.078 2.996 1 92.38 34 ASN B N 1
ATOM 1251 C CA . ASN B 1 34 ? 11.438 11.469 2.732 1 92.38 34 ASN B CA 1
ATOM 1252 C C . ASN B 1 34 ? 10.969 11.922 1.354 1 92.38 34 ASN B C 1
ATOM 1254 O O . ASN B 1 34 ? 11.766 12.375 0.537 1 92.38 34 ASN B O 1
ATOM 1258 N N . GLY B 1 35 ? 9.633 11.836 1.231 1 90.5 35 GLY B N 1
ATOM 1259 C CA . GLY B 1 35 ? 9.07 12.078 -0.088 1 90.5 35 GLY B CA 1
ATOM 1260 C C . GLY B 1 35 ? 9.234 10.898 -1.03 1 90.5 35 GLY B C 1
ATOM 1261 O O . GLY B 1 35 ? 8.742 9.805 -0.755 1 90.5 35 GLY B O 1
ATOM 1262 N N . THR B 1 36 ? 9.969 11.094 -2.111 1 94.12 36 THR B N 1
ATOM 1263 C CA . THR B 1 36 ? 10.203 10 -3.053 1 94.12 36 THR B CA 1
ATOM 1264 C C . THR B 1 36 ? 11.703 9.727 -3.195 1 94.12 36 THR B C 1
ATOM 1266 O O . THR B 1 36 ? 12.148 9.203 -4.219 1 94.12 36 THR B O 1
ATOM 1269 N N . GLU B 1 37 ? 12.5 10.18 -2.186 1 94.75 37 GLU B N 1
ATOM 1270 C CA . GLU B 1 37 ? 13.922 9.867 -2.213 1 94.75 37 GLU B CA 1
ATOM 1271 C C . GLU B 1 37 ? 14.148 8.359 -2.307 1 94.75 37 GLU B C 1
ATOM 1273 O O . GLU B 1 37 ? 15.031 7.906 -3.043 1 94.75 37 GLU B O 1
ATOM 1278 N N . GLN B 1 38 ? 13.43 7.648 -1.557 1 96.69 38 GLN B N 1
ATOM 1279 C CA . GLN B 1 38 ? 13.383 6.191 -1.657 1 96.69 38 GLN B CA 1
ATOM 1280 C C . GLN B 1 38 ? 11.945 5.691 -1.707 1 96.69 38 GLN B C 1
ATOM 1282 O O . GLN B 1 38 ? 11.125 6.055 -0.864 1 96.69 38 GLN B O 1
ATOM 1287 N N . VAL B 1 39 ? 11.688 4.918 -2.711 1 98.12 39 VAL B N 1
ATOM 1288 C CA . VAL B 1 39 ? 10.359 4.344 -2.871 1 98.12 39 VAL B CA 1
ATOM 1289 C C . VAL B 1 39 ? 10.461 2.824 -3.002 1 98.12 39 VAL B C 1
ATOM 1291 O O . VAL B 1 39 ? 11.344 2.314 -3.697 1 98.12 39 VAL B O 1
ATOM 1294 N N . ARG B 1 40 ? 9.617 2.119 -2.293 1 98.69 40 ARG B N 1
ATOM 1295 C CA . ARG B 1 40 ? 9.578 0.66 -2.322 1 98.69 40 ARG B CA 1
ATOM 1296 C C . ARG B 1 40 ? 8.156 0.152 -2.533 1 98.69 40 ARG B C 1
ATOM 1298 O O . ARG B 1 40 ? 7.207 0.698 -1.968 1 98.69 40 ARG B O 1
ATOM 1305 N N . TYR B 1 41 ? 8.062 -0.818 -3.365 1 98.75 41 TYR B N 1
ATOM 1306 C CA . TYR B 1 41 ? 6.789 -1.501 -3.584 1 98.75 41 TYR B CA 1
ATOM 1307 C C . TYR B 1 41 ? 6.836 -2.928 -3.051 1 98.75 41 TYR B C 1
ATOM 1309 O O . TYR B 1 41 ? 7.801 -3.654 -3.289 1 98.75 41 TYR B O 1
ATOM 1317 N N . LEU B 1 42 ? 5.789 -3.332 -2.33 1 98.62 42 LEU B N 1
ATOM 1318 C CA . LEU B 1 42 ? 5.625 -4.691 -1.824 1 98.62 42 LEU B CA 1
ATOM 1319 C C . LEU B 1 42 ? 4.258 -5.25 -2.195 1 98.62 42 LEU B C 1
ATOM 1321 O O . LEU B 1 42 ? 3.252 -4.535 -2.131 1 98.62 42 LEU B O 1
ATOM 1325 N N . GLU B 1 43 ? 4.242 -6.453 -2.592 1 97.94 43 GLU B N 1
ATOM 1326 C CA . GLU B 1 43 ? 3.008 -7.223 -2.721 1 97.94 43 GLU B CA 1
ATOM 1327 C C . GLU B 1 43 ? 3.047 -8.477 -1.857 1 97.94 43 GLU B C 1
ATOM 1329 O O . GLU B 1 43 ? 3.979 -9.281 -1.961 1 97.94 43 GLU B O 1
ATOM 1334 N N . ARG B 1 44 ? 2.094 -8.648 -1.009 1 97.69 44 ARG B N 1
ATOM 1335 C CA . ARG B 1 44 ? 2.033 -9.789 -0.096 1 97.69 44 ARG B CA 1
ATOM 1336 C C . ARG B 1 44 ? 0.803 -10.648 -0.369 1 97.69 44 ARG B C 1
ATOM 1338 O O . ARG B 1 44 ? -0.286 -10.117 -0.608 1 97.69 44 ARG B O 1
ATOM 1345 N N . ARG B 1 45 ? 1.012 -11.898 -0.353 1 96 45 ARG B N 1
ATOM 1346 C CA . ARG B 1 45 ? -0.08 -12.859 -0.45 1 96 45 ARG B CA 1
ATOM 1347 C C . ARG B 1 45 ? -0.266 -13.609 0.865 1 96 45 ARG B C 1
ATOM 1349 O O . ARG B 1 45 ? 0.68 -14.203 1.386 1 96 45 ARG B O 1
ATOM 1356 N N . ILE B 1 46 ? -1.501 -13.555 1.327 1 94.81 46 ILE B N 1
ATOM 1357 C CA . ILE B 1 46 ? -1.851 -14.125 2.625 1 94.81 46 ILE B CA 1
ATOM 1358 C C . ILE B 1 46 ? -2.998 -15.117 2.463 1 94.81 46 ILE B C 1
ATOM 1360 O O . ILE B 1 46 ? -4.016 -14.805 1.839 1 94.81 46 ILE B O 1
ATOM 1364 N N . TYR B 1 47 ? -2.773 -16.281 2.941 1 90.19 47 TYR B N 1
ATOM 1365 C CA . TYR B 1 47 ? -3.773 -17.344 2.945 1 90.19 47 TYR B CA 1
ATOM 1366 C C . TYR B 1 47 ? -4.051 -17.828 4.363 1 90.19 47 TYR B C 1
ATOM 1368 O O . TYR B 1 47 ? -3.139 -18.281 5.066 1 90.19 47 TYR B O 1
ATOM 1376 N N . ASN B 1 48 ? -5.316 -17.781 4.645 1 88.75 48 ASN B N 1
ATOM 1377 C CA . ASN B 1 48 ? -5.742 -18.156 5.988 1 88.75 48 ASN B CA 1
ATOM 1378 C C . ASN B 1 48 ? -4.844 -17.531 7.055 1 88.75 48 ASN B C 1
ATOM 1380 O O . ASN B 1 48 ? -4.324 -18.234 7.922 1 88.75 48 ASN B O 1
ATOM 1384 N N . ARG B 1 49 ? -4.539 -16.266 6.941 1 89.12 49 ARG B N 1
ATOM 1385 C CA . ARG B 1 49 ? -3.881 -15.375 7.895 1 89.12 49 ARG B CA 1
ATOM 1386 C C . ARG B 1 49 ? -2.371 -15.602 7.906 1 89.12 49 ARG B C 1
ATOM 1388 O O . ARG B 1 49 ? -1.683 -15.195 8.844 1 89.12 49 ARG B O 1
ATOM 1395 N N . GLN B 1 50 ? -1.932 -16.328 6.945 1 93.69 50 GLN B N 1
ATOM 1396 C CA . GLN B 1 50 ? -0.495 -16.562 6.828 1 93.69 50 GLN B CA 1
ATOM 1397 C C . GLN B 1 50 ? 0.043 -16.016 5.508 1 93.69 50 GLN B C 1
ATOM 1399 O O . GLN B 1 50 ? -0.447 -16.391 4.438 1 93.69 50 GLN B O 1
ATOM 1404 N N . GLN B 1 51 ? 0.983 -15.172 5.695 1 96.44 51 GLN B N 1
ATOM 1405 C CA . GLN B 1 51 ? 1.682 -14.758 4.488 1 96.44 51 GLN B CA 1
ATOM 1406 C C . GLN B 1 51 ? 2.545 -15.883 3.93 1 96.44 51 GLN B C 1
ATOM 1408 O O . GLN B 1 51 ? 3.4 -16.422 4.633 1 96.44 51 GLN B O 1
ATOM 1413 N N . ASP B 1 52 ? 2.371 -16.219 2.691 1 95.62 52 ASP B N 1
ATOM 1414 C CA . ASP B 1 52 ? 3.09 -17.391 2.174 1 95.62 52 ASP B CA 1
ATOM 1415 C C . ASP B 1 52 ? 4.102 -16.969 1.106 1 95.62 52 ASP B C 1
ATOM 1417 O O . ASP B 1 52 ? 5.066 -17.688 0.848 1 95.62 52 ASP B O 1
ATOM 1421 N N . VAL B 1 53 ? 3.908 -15.852 0.402 1 97.06 53 VAL B N 1
ATOM 1422 C CA . VAL B 1 53 ? 4.805 -15.344 -0.633 1 97.06 53 VAL B CA 1
ATOM 1423 C C . VAL B 1 53 ? 4.699 -13.828 -0.711 1 97.06 53 VAL B C 1
ATOM 1425 O O . VAL B 1 53 ? 3.656 -13.25 -0.397 1 97.06 53 VAL B O 1
ATOM 1428 N N . HIS B 1 54 ? 5.82 -13.18 -1.033 1 98.56 54 HIS B N 1
ATOM 1429 C CA . HIS B 1 54 ? 5.73 -11.742 -1.269 1 98.56 54 HIS B CA 1
ATOM 1430 C C . HIS B 1 54 ? 6.703 -11.305 -2.357 1 98.56 54 HIS B C 1
ATOM 1432 O O . HIS B 1 54 ? 7.633 -12.039 -2.701 1 98.56 54 HIS B O 1
ATOM 1438 N N . PHE B 1 55 ? 6.398 -10.25 -2.977 1 98.5 55 PHE B N 1
ATOM 1439 C CA . PHE B 1 55 ? 7.289 -9.539 -3.891 1 98.5 55 PHE B CA 1
ATOM 1440 C C . PHE B 1 55 ? 7.816 -8.266 -3.252 1 98.5 55 PHE B C 1
ATOM 1442 O O . PHE B 1 55 ? 7.074 -7.543 -2.58 1 98.5 55 PHE B O 1
ATOM 1449 N N . ASP B 1 56 ? 9.062 -7.965 -3.477 1 98.56 56 ASP B N 1
ATOM 1450 C CA . ASP B 1 56 ? 9.773 -6.777 -3.012 1 98.56 56 ASP B CA 1
ATOM 1451 C C . ASP B 1 56 ? 10.562 -6.129 -4.148 1 98.56 56 ASP B C 1
ATOM 1453 O O . ASP B 1 56 ? 11.438 -6.762 -4.746 1 98.56 56 ASP B O 1
ATOM 1457 N N . SER B 1 57 ? 10.18 -4.883 -4.438 1 98.56 57 SER B N 1
ATOM 1458 C CA . SER B 1 57 ? 10.805 -4.211 -5.57 1 98.56 57 SER B CA 1
ATOM 1459 C C . SER B 1 57 ? 12.312 -4.102 -5.383 1 98.56 57 SER B C 1
ATOM 1461 O O . SER B 1 57 ? 13.062 -4.008 -6.359 1 98.56 57 SER B O 1
ATOM 1463 N N . ASP B 1 58 ? 12.891 -4.117 -4.168 1 98.06 58 ASP B N 1
ATOM 1464 C CA . ASP B 1 58 ? 14.328 -4.074 -3.912 1 98.06 58 ASP B CA 1
ATOM 1465 C C . ASP B 1 58 ? 14.984 -5.41 -4.254 1 98.06 58 ASP B C 1
ATOM 1467 O O . ASP B 1 58 ? 16.172 -5.457 -4.555 1 98.06 58 ASP B O 1
ATOM 1471 N N . VAL B 1 59 ? 14.211 -6.496 -4.211 1 97.81 59 VAL B N 1
ATOM 1472 C CA . VAL B 1 59 ? 14.734 -7.828 -4.512 1 97.81 59 VAL B CA 1
ATOM 1473 C C . VAL B 1 59 ? 14.508 -8.148 -5.984 1 97.81 59 VAL B C 1
ATOM 1475 O O . VAL B 1 59 ? 15.391 -8.703 -6.648 1 97.81 59 VAL B O 1
ATOM 1478 N N . GLY B 1 60 ? 13.344 -7.824 -6.48 1 98.12 60 GLY B N 1
ATOM 1479 C CA . GLY B 1 60 ? 13.086 -7.914 -7.91 1 98.12 60 GLY B CA 1
ATOM 1480 C C . GLY B 1 60 ? 12.461 -9.234 -8.32 1 98.12 60 GLY B C 1
ATOM 1481 O O . GLY B 1 60 ? 12.398 -9.555 -9.508 1 98.12 60 GLY B O 1
ATOM 1482 N N . HIS B 1 61 ? 12.164 -10.125 -7.293 1 98.38 61 HIS B N 1
ATOM 1483 C CA . HIS B 1 61 ? 11.438 -11.367 -7.57 1 98.38 61 HIS B CA 1
ATOM 1484 C C . HIS B 1 61 ? 10.609 -11.797 -6.363 1 98.38 61 HIS B C 1
ATOM 1486 O O . HIS B 1 61 ? 10.719 -11.211 -5.289 1 98.38 61 HIS B O 1
ATOM 1492 N N . TYR B 1 62 ? 9.695 -12.758 -6.625 1 97.94 62 TYR B N 1
ATOM 1493 C CA . TYR B 1 62 ? 8.883 -13.289 -5.531 1 97.94 62 TYR B CA 1
ATOM 1494 C C . TYR B 1 62 ? 9.734 -14.117 -4.578 1 97.94 62 TYR B C 1
ATOM 1496 O O . TYR B 1 62 ? 10.57 -14.914 -5.016 1 97.94 62 TYR B O 1
ATOM 1504 N N . VAL B 1 63 ? 9.531 -13.961 -3.297 1 98.5 63 VAL B N 1
ATOM 1505 C CA . VAL B 1 6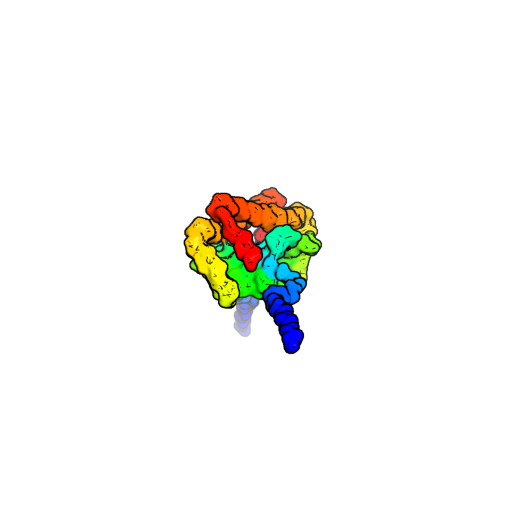3 ? 10.25 -14.656 -2.23 1 98.5 63 VAL B CA 1
ATOM 1506 C C . VAL B 1 63 ? 9.289 -15.555 -1.462 1 98.5 63 VAL B C 1
ATOM 1508 O O . VAL B 1 63 ? 8.188 -15.141 -1.111 1 98.5 63 VAL B O 1
ATOM 1511 N N . VAL B 1 64 ? 9.727 -16.75 -1.229 1 98.19 64 VAL B N 1
ATOM 1512 C CA . VAL B 1 64 ? 8.938 -17.75 -0.501 1 98.19 64 VAL B CA 1
ATOM 1513 C C . VAL B 1 64 ? 9.039 -17.484 1 1 98.19 64 VAL B C 1
ATOM 1515 O O . VAL B 1 64 ? 10.133 -17.5 1.563 1 98.19 64 VAL B O 1
ATOM 1518 N N . ASP B 1 65 ? 7.875 -17.359 1.568 1 98.25 65 ASP B N 1
ATOM 1519 C CA . ASP B 1 65 ? 7.867 -17.125 3.01 1 98.25 65 ASP B CA 1
ATOM 1520 C C . ASP B 1 65 ? 7.566 -18.406 3.77 1 98.25 65 ASP B C 1
ATOM 1522 O O . ASP B 1 65 ? 7.98 -18.578 4.918 1 98.25 65 ASP B O 1
ATOM 1526 N N . THR B 1 66 ? 6.727 -19.234 3.252 1 97.06 66 THR B N 1
ATOM 1527 C CA . THR B 1 66 ? 6.438 -20.578 3.732 1 97.06 66 THR B CA 1
ATOM 1528 C C . THR B 1 66 ? 6.438 -21.578 2.58 1 97.06 66 THR B C 1
ATOM 1530 O O . THR B 1 66 ? 6.246 -21.203 1.423 1 97.06 66 THR B O 1
ATOM 1533 N N . ASP B 1 67 ? 6.59 -22.781 2.943 1 95.19 67 ASP B N 1
ATOM 1534 C CA . ASP B 1 67 ? 6.656 -23.812 1.909 1 95.19 67 ASP B CA 1
ATOM 1535 C C . ASP B 1 67 ? 5.379 -23.828 1.071 1 95.19 67 ASP B C 1
ATOM 1537 O O . ASP B 1 67 ? 5.414 -24.172 -0.113 1 95.19 67 ASP B O 1
ATOM 1541 N N . LEU B 1 68 ? 4.309 -23.406 1.682 1 92.19 68 LEU B N 1
ATOM 1542 C CA . LEU B 1 68 ? 3.02 -23.406 0.997 1 92.19 68 LEU B CA 1
ATOM 1543 C C . LEU B 1 68 ? 3.031 -22.438 -0.184 1 92.19 68 LEU B C 1
ATOM 1545 O O . LEU B 1 68 ? 2.299 -22.641 -1.157 1 92.19 68 LEU B O 1
ATOM 1549 N N . GLY B 1 69 ? 3.883 -21.422 -0.088 1 94 69 GLY B N 1
ATOM 1550 C CA . GLY B 1 69 ? 3.926 -20.406 -1.129 1 94 69 GLY B CA 1
ATOM 1551 C C . GLY B 1 69 ? 4.898 -20.75 -2.246 1 94 69 GLY B C 1
ATOM 1552 O O . GLY B 1 69 ? 4.949 -20.047 -3.258 1 94 69 GLY B O 1
ATOM 1553 N N . LYS B 1 70 ? 5.652 -21.766 -2.188 1 96.25 70 LYS B N 1
ATOM 1554 C CA . LYS B 1 70 ? 6.738 -22.062 -3.115 1 96.25 70 LYS B CA 1
ATOM 1555 C C . LYS B 1 70 ? 6.207 -22.297 -4.527 1 96.25 70 LYS B C 1
ATOM 1557 O O . LYS B 1 70 ? 6.738 -21.734 -5.492 1 96.25 70 LYS B O 1
ATOM 1562 N N . PRO B 1 71 ? 5.156 -23.094 -4.734 1 93.62 71 PRO B N 1
ATOM 1563 C CA . PRO B 1 71 ? 4.664 -23.281 -6.102 1 93.62 71 PRO B CA 1
ATOM 1564 C C . PRO B 1 71 ? 4.266 -21.969 -6.773 1 93.62 71 PRO B C 1
ATOM 1566 O O . PRO B 1 71 ? 4.539 -21.766 -7.957 1 93.62 71 PRO B O 1
ATOM 1569 N N . ASP B 1 72 ? 3.619 -21.109 -5.98 1 91 72 ASP B N 1
ATOM 1570 C CA . ASP B 1 72 ? 3.213 -19.812 -6.531 1 91 72 ASP B CA 1
ATOM 1571 C C . ASP B 1 72 ? 4.426 -18.969 -6.91 1 91 72 ASP B C 1
ATOM 1573 O O . ASP B 1 72 ? 4.48 -18.422 -8.008 1 91 72 ASP B O 1
ATOM 1577 N N . ALA B 1 73 ? 5.344 -18.875 -6.051 1 96.5 73 ALA B N 1
ATOM 1578 C CA . ALA B 1 73 ? 6.555 -18.109 -6.309 1 96.5 73 ALA B CA 1
ATOM 1579 C C . ALA B 1 73 ? 7.281 -18.625 -7.547 1 96.5 73 ALA B C 1
ATOM 1581 O O . ALA B 1 73 ? 7.676 -17.828 -8.414 1 96.5 73 ALA B O 1
ATOM 1582 N N . ASP B 1 74 ? 7.441 -19.938 -7.613 1 95.31 74 ASP B N 1
ATOM 1583 C CA . ASP B 1 74 ? 8.117 -20.547 -8.758 1 95.31 74 ASP B CA 1
ATOM 1584 C C . ASP B 1 74 ? 7.391 -20.219 -10.062 1 95.31 74 ASP B C 1
ATOM 1586 O O . ASP B 1 74 ? 8.023 -19.859 -11.062 1 95.31 74 ASP B O 1
ATOM 1590 N N . TYR B 1 75 ? 6.125 -20.344 -10.039 1 91.44 75 TYR B N 1
ATOM 1591 C CA . TYR B 1 75 ? 5.32 -20.062 -11.227 1 91.44 75 TYR B CA 1
ATOM 1592 C C . TYR B 1 75 ? 5.469 -18.625 -11.664 1 91.44 75 TYR B C 1
ATOM 1594 O O . TYR B 1 75 ? 5.812 -18.344 -12.82 1 91.44 75 TYR B O 1
ATOM 1602 N N . TRP B 1 76 ? 5.195 -17.625 -10.734 1 93.25 76 TRP B N 1
ATOM 1603 C CA . TRP B 1 76 ? 5.25 -16.219 -11.094 1 93.25 76 TRP B CA 1
ATOM 1604 C C . TRP B 1 76 ? 6.656 -15.828 -11.531 1 93.25 76 TRP B C 1
ATOM 1606 O O . TRP B 1 76 ? 6.824 -15.078 -12.5 1 93.25 76 TRP B O 1
ATOM 1616 N N . ASN B 1 77 ? 7.688 -16.359 -10.891 1 96.25 77 ASN B N 1
ATOM 1617 C CA . ASN B 1 77 ? 9.07 -16.016 -11.211 1 96.25 77 ASN B CA 1
ATOM 1618 C C . ASN B 1 77 ? 9.484 -16.578 -12.578 1 96.25 77 ASN B C 1
ATOM 1620 O O . ASN B 1 77 ? 10.453 -16.109 -13.172 1 96.25 77 ASN B O 1
ATOM 1624 N N . SER B 1 78 ? 8.688 -17.531 -12.961 1 94.44 78 SER B N 1
ATOM 1625 C CA . SER B 1 78 ? 9.008 -18.172 -14.242 1 94.44 78 SER B CA 1
ATOM 1626 C C . SER B 1 78 ? 8.305 -17.469 -15.398 1 94.44 78 SER B C 1
ATOM 1628 O O . SER B 1 78 ? 8.523 -17.797 -16.562 1 94.44 78 SER B O 1
ATOM 1630 N N . GLN B 1 79 ? 7.402 -16.562 -15.148 1 92.19 79 GLN B N 1
ATOM 1631 C CA . GLN B 1 79 ? 6.66 -15.828 -16.172 1 92.19 79 GLN B CA 1
ATOM 1632 C C . GLN B 1 79 ? 7.27 -14.453 -16.406 1 92.19 79 GLN B C 1
ATOM 1634 O O . GLN B 1 79 ? 7.02 -13.516 -15.633 1 92.19 79 GLN B O 1
ATOM 1639 N N . PRO B 1 80 ? 7.965 -14.312 -17.422 1 93.06 80 PRO B N 1
ATOM 1640 C CA . PRO B 1 80 ? 8.703 -13.07 -17.641 1 93.06 80 PRO B CA 1
ATOM 1641 C C . PRO B 1 80 ? 7.785 -11.844 -17.703 1 93.06 80 PRO B C 1
ATOM 1643 O O . PRO B 1 80 ? 8.148 -10.773 -17.219 1 93.06 80 PRO B O 1
ATOM 1646 N N . GLU B 1 81 ? 6.699 -11.953 -18.297 1 90.25 81 GLU B N 1
ATOM 1647 C CA . GLU B 1 81 ? 5.797 -10.812 -18.438 1 90.25 81 GLU B CA 1
ATOM 1648 C C . GLU B 1 81 ? 5.234 -10.383 -17.094 1 90.25 81 GLU B C 1
ATOM 1650 O O . GLU B 1 81 ? 5.062 -9.188 -16.828 1 90.25 81 GLU B O 1
ATOM 1655 N N . ILE B 1 82 ? 4.934 -11.297 -16.25 1 90.12 82 ILE B N 1
ATOM 1656 C CA . ILE B 1 82 ? 4.457 -10.992 -14.898 1 90.12 82 ILE B CA 1
ATOM 1657 C C . ILE B 1 82 ? 5.566 -10.305 -14.109 1 90.12 82 ILE B C 1
ATOM 1659 O O . ILE B 1 82 ? 5.328 -9.289 -13.445 1 90.12 82 ILE B O 1
ATOM 1663 N N . MET B 1 83 ? 6.727 -10.82 -14.203 1 95.06 83 MET B N 1
ATOM 1664 C CA . MET B 1 83 ? 7.848 -10.258 -13.453 1 95.06 83 MET B CA 1
ATOM 1665 C C . MET B 1 83 ? 8.156 -8.844 -13.93 1 95.06 83 MET B C 1
ATOM 1667 O O . MET B 1 83 ? 8.469 -7.965 -13.125 1 95.06 83 MET B O 1
ATOM 1671 N N . GLU B 1 84 ? 8.086 -8.656 -15.227 1 94.44 84 GLU B N 1
ATOM 1672 C CA . GLU B 1 84 ? 8.297 -7.309 -15.75 1 94.44 84 GLU B CA 1
ATOM 1673 C C . GLU B 1 84 ? 7.281 -6.324 -15.18 1 94.44 84 GLU B C 1
ATOM 1675 O O . GLU B 1 84 ? 7.641 -5.223 -14.766 1 94.44 84 GLU B O 1
ATOM 1680 N N . ASP B 1 85 ? 6.047 -6.711 -15.188 1 93.5 85 ASP B N 1
ATOM 1681 C CA . ASP B 1 85 ? 4.984 -5.871 -14.648 1 93.5 85 ASP B CA 1
ATOM 1682 C C . ASP B 1 85 ? 5.211 -5.586 -13.164 1 93.5 85 ASP B C 1
ATOM 1684 O O . ASP B 1 85 ? 5.117 -4.438 -12.727 1 93.5 85 ASP B O 1
ATOM 1688 N N . MET B 1 86 ? 5.504 -6.625 -12.391 1 95.5 86 MET B N 1
ATOM 1689 C CA . MET B 1 86 ? 5.727 -6.473 -10.953 1 95.5 86 MET B CA 1
ATOM 1690 C C . MET B 1 86 ? 6.906 -5.543 -10.68 1 95.5 86 MET B C 1
ATOM 1692 O O . MET B 1 86 ? 6.84 -4.691 -9.797 1 95.5 86 MET B O 1
ATOM 1696 N N . ARG B 1 87 ? 7.969 -5.656 -11.422 1 97.62 87 ARG B N 1
ATOM 1697 C CA . ARG B 1 87 ? 9.156 -4.824 -11.242 1 97.62 87 ARG B CA 1
ATOM 1698 C C . ARG B 1 87 ? 8.859 -3.375 -11.625 1 97.62 87 ARG B C 1
ATOM 1700 O O . ARG B 1 87 ? 9.484 -2.453 -11.094 1 97.62 87 ARG B O 1
ATOM 1707 N N . ALA B 1 88 ? 7.871 -3.127 -12.43 1 97 88 ALA B N 1
ATOM 1708 C CA . ALA B 1 88 ? 7.52 -1.783 -12.891 1 97 88 ALA B CA 1
ATOM 1709 C C . ALA B 1 88 ? 6.562 -1.107 -11.914 1 97 88 ALA B C 1
ATOM 1711 O O . ALA B 1 88 ? 6.363 0.108 -11.969 1 97 88 ALA B O 1
ATOM 1712 N N . ARG B 1 89 ? 5.938 -1.869 -11.023 1 97.25 89 ARG B N 1
ATOM 1713 C CA . ARG B 1 89 ? 4.867 -1.358 -10.172 1 97.25 89 ARG B CA 1
ATOM 1714 C C . ARG B 1 89 ? 5.379 -0.251 -9.258 1 97.25 89 ARG B C 1
ATOM 1716 O O . ARG B 1 89 ? 4.641 0.679 -8.93 1 97.25 89 ARG B O 1
ATOM 1723 N N . VAL B 1 90 ? 6.629 -0.278 -8.836 1 98.25 90 VAL B N 1
ATOM 1724 C CA . VAL B 1 90 ? 7.18 0.785 -8 1 98.25 90 VAL B CA 1
ATOM 1725 C C . VAL B 1 90 ? 7.055 2.125 -8.719 1 98.25 90 VAL B C 1
ATOM 1727 O O . VAL B 1 90 ? 6.832 3.16 -8.086 1 98.25 90 VAL B O 1
ATOM 1730 N N . ASP B 1 91 ? 7.078 2.137 -10.023 1 97 91 ASP B N 1
ATOM 1731 C CA . ASP B 1 91 ? 6.918 3.352 -10.812 1 97 91 ASP B CA 1
ATOM 1732 C C . ASP B 1 91 ? 5.453 3.564 -11.195 1 97 91 ASP B C 1
ATOM 1734 O O . ASP B 1 91 ? 4.875 4.609 -10.898 1 97 91 ASP B O 1
ATOM 1738 N N . THR B 1 92 ? 4.844 2.543 -11.773 1 95.38 92 THR B N 1
ATOM 1739 C CA . THR B 1 92 ? 3.535 2.693 -12.406 1 95.38 92 THR B CA 1
ATOM 1740 C C . THR B 1 92 ? 2.434 2.766 -11.352 1 95.38 92 THR B C 1
ATOM 1742 O O . THR B 1 92 ? 1.33 3.24 -11.633 1 95.38 92 THR B O 1
ATOM 1745 N N . PHE B 1 93 ? 2.789 2.287 -10.164 1 96.25 93 PHE B N 1
ATOM 1746 C CA . PHE B 1 93 ? 1.79 2.24 -9.102 1 96.25 93 PHE B CA 1
ATOM 1747 C C . PHE B 1 93 ? 2.166 3.182 -7.965 1 96.25 93 PHE B C 1
ATOM 1749 O O . PHE B 1 93 ? 1.381 4.059 -7.594 1 96.25 93 PHE B O 1
ATOM 1756 N N . CYS B 1 94 ? 3.33 3.129 -7.508 1 98.06 94 CYS B N 1
ATOM 1757 C CA . CYS B 1 94 ? 3.703 3.926 -6.344 1 98.06 94 CYS B CA 1
ATOM 1758 C C . CYS B 1 94 ? 4.074 5.348 -6.754 1 98.06 94 CYS B C 1
ATOM 1760 O O . CYS B 1 94 ? 3.389 6.301 -6.387 1 98.06 94 CYS B O 1
ATOM 1762 N N . ARG B 1 95 ? 5.066 5.508 -7.551 1 97.44 95 ARG B N 1
ATOM 1763 C CA . ARG B 1 95 ? 5.547 6.836 -7.91 1 97.44 95 ARG B CA 1
ATOM 1764 C C . ARG B 1 95 ? 4.48 7.609 -8.68 1 97.44 95 ARG B C 1
ATOM 1766 O O . ARG B 1 95 ? 4.309 8.812 -8.477 1 97.44 95 ARG B O 1
ATOM 1773 N N . TYR B 1 96 ? 3.832 6.938 -9.492 1 94.5 96 TYR B N 1
ATOM 1774 C CA . TYR B 1 96 ? 2.779 7.59 -10.266 1 94.5 96 TYR B CA 1
ATOM 1775 C C . TYR B 1 96 ? 1.709 8.164 -9.344 1 94.5 96 TYR B C 1
ATOM 1777 O O . TYR B 1 96 ? 1.342 9.336 -9.469 1 94.5 96 TYR B O 1
ATOM 1785 N N . ASN B 1 97 ? 1.209 7.352 -8.445 1 93.19 97 ASN B N 1
ATOM 1786 C CA . ASN B 1 97 ? 0.141 7.805 -7.559 1 93.19 97 ASN B CA 1
ATOM 1787 C C . ASN B 1 97 ? 0.625 8.891 -6.605 1 93.19 97 ASN B C 1
ATOM 1789 O O . ASN B 1 97 ? -0.138 9.789 -6.246 1 93.19 97 ASN B O 1
ATOM 1793 N N . TYR B 1 98 ? 1.861 8.797 -6.191 1 94.25 98 TYR B N 1
ATOM 1794 C CA . TYR B 1 98 ? 2.428 9.867 -5.379 1 94.25 98 TYR B CA 1
ATOM 1795 C C . TYR B 1 98 ? 2.369 11.203 -6.113 1 94.25 98 TYR B C 1
ATOM 1797 O O . TYR B 1 98 ? 1.937 12.211 -5.551 1 94.25 98 TYR B O 1
ATOM 1805 N N . LYS B 1 99 ? 2.77 11.211 -7.312 1 91.75 99 LYS B N 1
ATOM 1806 C CA . LYS B 1 99 ? 2.805 12.414 -8.133 1 91.75 99 LYS B CA 1
ATOM 1807 C C . LYS B 1 99 ? 1.401 12.984 -8.328 1 91.75 99 LYS B C 1
ATOM 1809 O O . LYS B 1 99 ? 1.193 14.195 -8.211 1 91.75 99 LYS B O 1
ATOM 1814 N N . VAL B 1 100 ? 0.468 12.156 -8.633 1 88.38 100 VAL B N 1
ATOM 1815 C CA . VAL B 1 100 ? -0.914 12.586 -8.828 1 88.38 100 VAL B CA 1
ATOM 1816 C C . VAL B 1 100 ? -1.441 13.234 -7.547 1 88.38 100 VAL B C 1
ATOM 1818 O O . VAL B 1 100 ? -2.08 14.281 -7.594 1 88.38 100 VAL B O 1
ATOM 1821 N N . TYR B 1 101 ? -1.158 12.656 -6.457 1 86.12 101 TYR B N 1
ATOM 1822 C CA . TYR B 1 101 ? -1.613 13.172 -5.168 1 86.12 101 TYR B CA 1
ATOM 1823 C C . TYR B 1 101 ? -0.955 14.508 -4.848 1 86.12 101 TYR B C 1
ATOM 1825 O O . TYR B 1 101 ? -1.618 15.438 -4.383 1 86.12 101 TYR B O 1
ATOM 1833 N N . GLU B 1 102 ? 0.328 14.562 -5.039 1 86.19 102 GLU B N 1
ATOM 1834 C CA . GLU B 1 102 ? 1.06 15.805 -4.809 1 86.19 102 GLU B CA 1
ATOM 1835 C C . GLU B 1 102 ? 0.486 16.953 -5.641 1 86.19 102 GLU B C 1
ATOM 1837 O O . GLU B 1 102 ? 0.302 18.062 -5.141 1 86.19 102 GLU B O 1
ATOM 1842 N N . ASP B 1 103 ? 0.255 16.734 -6.84 1 84.88 103 ASP B N 1
ATOM 1843 C CA . ASP B 1 103 ? -0.318 17.734 -7.727 1 84.88 103 ASP B CA 1
ATOM 1844 C C . ASP B 1 103 ? -1.686 18.203 -7.227 1 84.88 103 ASP B C 1
ATOM 1846 O O . ASP B 1 103 ? -2.002 19.391 -7.273 1 84.88 103 ASP B O 1
ATOM 1850 N N . PHE B 1 104 ? -2.451 17.266 -6.805 1 81.31 104 PHE B N 1
ATOM 1851 C CA . PHE B 1 104 ? -3.785 17.562 -6.297 1 81.31 104 PHE B CA 1
ATOM 1852 C C . PHE B 1 104 ? -3.707 18.453 -5.062 1 81.31 104 PHE B C 1
ATOM 1854 O O . PHE B 1 104 ? -4.414 19.453 -4.969 1 81.31 104 PHE B O 1
ATOM 1861 N N . ILE B 1 105 ? -2.891 18.109 -4.098 1 79.31 105 ILE B N 1
ATOM 1862 C CA . ILE B 1 105 ? -2.814 18.844 -2.838 1 79.31 105 ILE B CA 1
ATOM 1863 C C . ILE B 1 105 ? -2.15 20.203 -3.066 1 79.31 105 ILE B C 1
ATOM 1865 O O . ILE B 1 105 ? -2.51 21.188 -2.424 1 79.31 105 ILE B O 1
ATOM 1869 N N . LEU B 1 106 ? -1.032 20.234 -3.867 1 75.12 106 LEU B N 1
ATOM 1870 C CA . LEU B 1 106 ? -0.327 21.484 -4.133 1 75.12 106 LEU B CA 1
ATOM 1871 C C . LEU B 1 106 ? -1.229 22.469 -4.859 1 75.12 106 LEU B C 1
ATOM 1873 O O . LEU B 1 106 ? -1.143 23.672 -4.637 1 75.12 106 LEU B O 1
ATOM 1877 N N . THR B 1 107 ? -1.925 21.922 -5.82 1 68.81 107 THR B N 1
ATOM 1878 C CA . THR B 1 107 ? -2.812 22.812 -6.559 1 68.81 107 THR B CA 1
ATOM 1879 C C . THR B 1 107 ? -3.924 23.344 -5.66 1 68.81 107 THR B C 1
ATOM 1881 O O . THR B 1 107 ? -4.457 24.422 -5.898 1 68.81 107 THR B O 1
ATOM 1884 N N . ARG B 1 108 ? -4.285 22.516 -4.766 1 65.56 108 ARG B N 1
ATOM 1885 C CA . ARG B 1 108 ? -5.379 22.938 -3.895 1 65.56 108 ARG B CA 1
ATOM 1886 C C . ARG B 1 108 ? -4.848 23.641 -2.652 1 65.56 108 ARG B C 1
ATOM 1888 O O . ARG B 1 108 ? -5.512 24.516 -2.096 1 65.56 108 ARG B O 1
ATOM 1895 N N . ARG B 1 109 ? -3.908 22.781 -1.971 1 58.72 109 ARG B N 1
ATOM 1896 C CA . ARG B 1 109 ? -3.383 23.422 -0.764 1 58.72 109 ARG B CA 1
ATOM 1897 C C . ARG B 1 109 ? -2.232 24.359 -1.095 1 58.72 109 ARG B C 1
ATOM 1899 O O . ARG B 1 109 ? -1.435 24.078 -1.994 1 58.72 109 ARG B O 1
ATOM 1906 N N . GLY B 1 110 ? -2.451 25.594 -1.277 1 46.06 110 GLY B N 1
ATOM 1907 C CA . GLY B 1 110 ? -1.326 26.5 -1.185 1 46.06 110 GLY B CA 1
ATOM 1908 C C . GLY B 1 110 ? -0.133 25.906 -0.459 1 46.06 110 GLY B C 1
ATOM 1909 O O . GLY B 1 110 ? -0.137 24.734 -0.106 1 46.06 110 GLY B O 1
ATOM 1910 N N . ALA B 1 111 ? 0.53 26.641 0.685 1 42.91 111 ALA B N 1
ATOM 1911 C CA . ALA B 1 111 ? 1.767 26.812 1.444 1 42.91 111 ALA B CA 1
ATOM 1912 C C . ALA B 1 111 ? 1.951 25.672 2.447 1 42.91 111 ALA B C 1
ATOM 1914 O O . ALA B 1 111 ? 2.934 25.656 3.193 1 42.91 111 ALA B O 1
ATOM 1915 N N . TRP B 1 112 ? 0.954 24.766 2.746 1 44.03 112 TRP B N 1
ATOM 1916 C CA . TRP B 1 112 ? 1.203 24.172 4.055 1 44.03 112 TRP B CA 1
ATOM 1917 C C . TRP B 1 112 ? 2.291 23.109 3.973 1 44.03 112 TRP B C 1
ATOM 1919 O O . TRP B 1 112 ? 2.719 22.562 4.996 1 44.03 112 TRP B O 1
ATOM 1929 N N . THR B 1 113 ? 2.463 22.328 2.947 1 46.78 113 THR B N 1
ATOM 1930 C CA . THR B 1 113 ? 3.422 21.234 3.016 1 46.78 113 THR B CA 1
ATOM 1931 C C . THR B 1 113 ? 4.727 21.688 3.66 1 46.78 113 THR B C 1
ATOM 1933 O O . THR B 1 113 ? 5.633 20.875 3.889 1 46.78 113 THR B O 1
ATOM 1936 N N . ARG B 1 114 ? 5.137 22.906 3.379 1 39.34 114 ARG B N 1
ATOM 1937 C CA . ARG B 1 114 ? 6.43 23.391 3.871 1 39.34 114 ARG B CA 1
ATOM 1938 C C . ARG B 1 114 ? 6.449 23.422 5.395 1 39.34 114 ARG B C 1
ATOM 1940 O O . ARG B 1 114 ? 7.477 23.75 6 1 39.34 114 ARG B O 1
ATOM 1947 N N . ALA B 1 115 ? 5.344 23.438 6.023 1 41.94 115 ALA B N 1
ATOM 1948 C CA . ALA B 1 115 ? 5.41 23.859 7.418 1 41.94 115 ALA B CA 1
ATOM 1949 C C . ALA B 1 115 ? 6.082 22.812 8.289 1 41.94 115 ALA B C 1
ATOM 1951 O O . ALA B 1 115 ? 6.344 23.047 9.469 1 41.94 115 ALA B O 1
ATOM 1952 N N . ARG B 1 116 ? 5.941 21.516 7.93 1 38.94 116 ARG B N 1
ATOM 1953 C CA . ARG B 1 116 ? 6.746 20.703 8.844 1 38.94 116 ARG B CA 1
ATOM 1954 C C . ARG B 1 116 ? 8.219 21.078 8.75 1 38.94 116 ARG B C 1
ATOM 1956 O O . ARG B 1 116 ? 9.055 20.516 9.461 1 38.94 116 ARG B O 1
ATOM 1963 N N . ASP B 1 117 ? 8.539 21.766 7.723 1 37.06 117 ASP B N 1
ATOM 1964 C CA . ASP B 1 117 ? 9.891 22.312 7.832 1 37.06 117 ASP B CA 1
ATOM 1965 C C . ASP B 1 117 ? 10.039 23.188 9.07 1 37.06 117 ASP B C 1
ATOM 1967 O O . ASP B 1 117 ? 11.094 23.781 9.297 1 37.06 117 ASP B O 1
ATOM 1971 N N . TRP B 1 118 ? 8.898 23.484 9.734 1 33.31 118 TRP B N 1
ATOM 1972 C CA . TRP B 1 118 ? 9.242 24.391 10.828 1 33.31 118 TRP B CA 1
ATOM 1973 C C . TRP B 1 118 ? 9.875 23.625 11.984 1 33.31 118 TRP B C 1
ATOM 1975 O O . TRP B 1 118 ? 9.555 22.453 12.219 1 33.31 118 TRP B O 1
#